Protein AF-A0A7C3JIP3-F1 (afdb_monomer_lite)

pLDDT: mean 78.1, std 21.04, range [34.47, 98.75]

Secondary structure (DSSP, 8-state):
---------------------------------HHHHHHHHHHHHHHHHHHHHHHHSTT-----THHHHHHHHHHHT-HHHHHHHHHHHHHH-TT-EEEETTTEEEEHHHHHHHHHHHTT-HHHHHHHHHHHHHHH-SSS--HHHHHHHHHHHHHHT-HHHHHHHHHHHHHHHHHHHHHHHHHTTTTTTTTTTGGGHHHHHHHHHHHHHHTS---HHHHHHHHHHHHHHHHHTTTT-

Sequence (237 aa):
MRKRMLPVIQCAFRCTRHSTLATRHLSLRSHGSTAMKRMARMYSIVLALVAIFLSACGANFQAGSGAAQGREALIRGDYQDAVSSFQSSAQADPNKTYTFGPQLKEGILSYLGRAQYLNGQLEAARDTLKKDLAQQGSNKNFALTQLYLGLTEARLGDQQAGLRDIESGTKGILDFLNYVQQTFRFDIGKLWDTGDLIRNAANANLAMIERGNFDWPMLVSSSEALAMRFERGWKNE

Structure (mmCIF, N/CA/C/O backbone):
data_AF-A0A7C3JIP3-F1
#
_entry.id   AF-A0A7C3JIP3-F1
#
loop_
_atom_site.group_PDB
_atom_site.id
_atom_site.type_symbol
_atom_site.label_atom_id
_atom_site.label_alt_id
_atom_site.label_comp_id
_atom_site.label_asym_id
_atom_site.label_entity_id
_atom_site.label_seq_id
_atom_site.pdbx_PDB_ins_code
_atom_site.Cartn_x
_atom_site.Cartn_y
_atom_site.Cartn_z
_atom_site.occupancy
_atom_site.B_iso_or_equiv
_atom_site.auth_seq_id
_atom_site.auth_comp_id
_atom_site.auth_asym_id
_atom_site.auth_atom_id
_atom_site.pdbx_PDB_model_num
ATOM 1 N N . MET A 1 1 ? 12.871 -24.570 53.713 1.00 37.06 1 MET A N 1
ATOM 2 C CA . MET A 1 1 ? 13.609 -25.716 54.290 1.00 37.06 1 MET A CA 1
ATOM 3 C C . MET A 1 1 ? 14.061 -26.646 53.166 1.00 37.06 1 MET A C 1
ATOM 5 O O . MET A 1 1 ? 13.188 -27.069 52.434 1.00 37.06 1 MET A O 1
ATOM 9 N N . ARG A 1 2 ? 15.377 -26.956 53.102 1.00 36.06 2 ARG A N 1
ATOM 10 C CA . ARG A 1 2 ? 16.075 -28.106 52.449 1.00 36.06 2 ARG A CA 1
ATOM 11 C C . ARG A 1 2 ? 15.846 -28.360 50.945 1.00 36.06 2 ARG A C 1
ATOM 13 O O . ARG A 1 2 ? 14.731 -28.283 50.480 1.00 36.06 2 ARG A O 1
ATOM 20 N N . LYS A 1 3 ? 16.793 -28.821 50.123 1.00 36.84 3 LYS A N 1
ATOM 21 C CA . LYS A 1 3 ? 18.265 -29.007 50.057 1.00 36.84 3 LYS A CA 1
ATOM 22 C C . LYS A 1 3 ? 18.460 -29.490 48.591 1.00 36.84 3 LYS A C 1
ATOM 24 O O . LYS A 1 3 ? 17.682 -30.316 48.144 1.00 36.84 3 LYS A O 1
ATOM 29 N N . ARG A 1 4 ? 19.333 -28.868 47.788 1.00 40.56 4 ARG A N 1
ATOM 30 C CA . ARG A 1 4 ? 20.641 -29.416 47.350 1.00 40.56 4 ARG A CA 1
ATOM 31 C C . ARG A 1 4 ? 20.580 -30.776 46.611 1.00 40.56 4 ARG A C 1
ATOM 33 O O . ARG A 1 4 ? 20.282 -31.764 47.262 1.00 40.56 4 ARG A O 1
ATOM 40 N N . MET A 1 5 ? 21.021 -30.831 45.344 1.00 35.56 5 MET A N 1
ATOM 41 C CA . MET A 1 5 ? 22.275 -31.495 44.898 1.00 35.56 5 MET A CA 1
ATOM 42 C C . MET A 1 5 ? 22.315 -31.765 43.378 1.00 35.56 5 MET A C 1
ATOM 44 O O . MET A 1 5 ? 21.473 -32.471 42.838 1.00 35.56 5 MET A O 1
ATOM 48 N N . LEU A 1 6 ? 23.362 -31.238 42.730 1.00 41.59 6 LEU A N 1
ATOM 49 C CA . LEU A 1 6 ? 24.014 -31.828 41.550 1.00 41.59 6 LEU A CA 1
ATOM 50 C C . LEU A 1 6 ? 24.684 -33.160 41.939 1.00 41.59 6 LEU A C 1
ATOM 52 O O . LEU A 1 6 ? 25.006 -33.349 43.117 1.00 41.59 6 LEU A O 1
ATOM 56 N N . PRO A 1 7 ? 25.042 -34.002 40.954 1.00 51.66 7 PRO A N 1
ATOM 57 C CA . PRO A 1 7 ? 26.474 -34.247 40.799 1.00 51.66 7 PRO A CA 1
ATOM 58 C C . PRO A 1 7 ? 26.992 -34.331 39.354 1.00 51.66 7 PRO A C 1
ATOM 60 O O . PRO A 1 7 ? 26.313 -34.713 38.406 1.00 51.66 7 PRO A O 1
ATOM 63 N N . VAL A 1 8 ? 28.272 -33.976 39.282 1.00 44.09 8 VAL A N 1
ATOM 64 C CA . VAL A 1 8 ? 29.292 -34.207 38.257 1.00 44.09 8 VAL A CA 1
ATOM 65 C C . VAL A 1 8 ? 29.623 -35.700 38.166 1.00 44.09 8 VAL A C 1
ATOM 67 O O . VAL A 1 8 ? 29.799 -36.317 39.213 1.00 44.09 8 VAL A O 1
ATOM 70 N N . ILE A 1 9 ? 29.840 -36.246 36.961 1.00 44.03 9 ILE A N 1
ATOM 71 C CA . ILE A 1 9 ? 30.682 -37.443 36.765 1.00 44.03 9 ILE A CA 1
ATOM 72 C C . ILE A 1 9 ? 31.580 -37.253 35.534 1.00 44.03 9 ILE A C 1
ATOM 74 O O . ILE A 1 9 ? 31.124 -37.209 34.394 1.00 44.03 9 ILE A O 1
ATOM 78 N N . GLN A 1 10 ? 32.881 -37.146 35.810 1.00 40.16 10 GLN A N 1
ATOM 79 C CA . GLN A 1 10 ? 33.986 -37.407 34.890 1.00 40.16 10 GLN A CA 1
ATOM 80 C C . GLN A 1 10 ? 34.077 -38.912 34.602 1.00 40.16 10 GLN A C 1
ATOM 82 O O . GLN A 1 10 ? 34.002 -39.709 35.533 1.00 40.16 10 GLN A O 1
ATOM 87 N N . CYS A 1 11 ? 34.405 -39.295 33.368 1.00 36.00 11 CYS A N 1
ATOM 88 C CA . CYS A 1 11 ? 35.083 -40.564 33.105 1.00 36.00 11 CYS A CA 1
ATOM 89 C C . CYS A 1 11 ? 36.284 -40.327 32.189 1.00 36.00 11 CYS A C 1
ATOM 91 O O . CYS A 1 11 ? 36.154 -40.108 30.988 1.00 36.00 11 CYS A O 1
ATOM 93 N N . ALA A 1 12 ? 37.467 -40.387 32.795 1.00 42.25 12 ALA A N 1
ATOM 94 C CA . ALA A 1 12 ? 38.714 -40.699 32.124 1.00 42.25 12 ALA A CA 1
ATOM 95 C C . ALA A 1 12 ? 38.880 -42.225 32.110 1.00 42.25 12 ALA A C 1
ATOM 97 O O . ALA A 1 12 ? 38.693 -42.860 33.145 1.00 42.25 12 ALA A O 1
ATOM 98 N N . PHE A 1 13 ? 39.305 -42.804 30.986 1.00 38.22 13 PHE A N 1
ATOM 99 C CA . PHE A 1 13 ? 40.006 -44.085 31.005 1.00 38.22 13 PHE A CA 1
ATOM 100 C C . PHE A 1 13 ? 41.238 -44.023 30.109 1.00 38.22 13 PHE A C 1
ATOM 102 O O . PHE A 1 13 ? 41.188 -43.775 28.908 1.00 38.22 13 PHE A O 1
ATOM 109 N N . ARG A 1 14 ? 42.364 -44.229 30.780 1.00 42.34 14 ARG A N 1
ATOM 110 C CA . ARG A 1 14 ? 43.722 -44.377 30.284 1.00 42.34 14 ARG A CA 1
ATOM 111 C C . ARG A 1 14 ? 44.033 -45.870 30.387 1.00 42.34 14 ARG A C 1
ATOM 113 O O . ARG A 1 14 ? 43.875 -46.411 31.477 1.00 42.34 14 ARG A O 1
ATOM 120 N N . CYS A 1 15 ? 44.522 -46.528 29.335 1.00 34.47 15 CYS A N 1
ATOM 121 C CA . CYS A 1 15 ? 45.372 -47.707 29.531 1.00 34.47 15 CYS A CA 1
ATOM 122 C C . CYS A 1 15 ? 46.310 -48.011 28.351 1.00 34.47 15 CYS A C 1
ATOM 124 O O . CYS A 1 15 ? 45.926 -48.470 27.284 1.00 34.47 15 CYS A O 1
ATOM 126 N N . THR A 1 16 ? 47.572 -47.717 28.634 1.00 43.06 16 THR A N 1
ATOM 127 C CA . THR A 1 16 ? 48.861 -48.247 28.174 1.00 43.06 16 THR A CA 1
ATOM 128 C C . THR A 1 16 ? 48.958 -49.784 28.096 1.00 43.06 16 THR A C 1
ATOM 130 O O . THR A 1 16 ? 48.591 -50.428 29.070 1.00 43.06 16 THR A O 1
ATOM 133 N N . ARG A 1 17 ? 49.627 -50.359 27.072 1.00 40.50 17 ARG A N 1
ATOM 134 C CA . ARG A 1 17 ? 50.996 -50.959 27.147 1.00 40.50 17 ARG A CA 1
ATOM 135 C C . ARG A 1 17 ? 51.383 -51.818 25.921 1.00 40.50 17 ARG A C 1
ATOM 137 O O . ARG A 1 17 ? 50.651 -52.705 25.519 1.00 40.50 17 ARG A O 1
ATOM 144 N N . HIS A 1 18 ? 52.601 -51.542 25.436 1.00 37.59 18 HIS A N 1
ATOM 145 C CA . HIS A 1 18 ? 53.675 -52.414 24.921 1.00 37.59 18 HIS A CA 1
ATOM 146 C C . HIS A 1 18 ? 53.373 -53.786 24.288 1.00 37.59 18 HIS A C 1
ATOM 148 O O . HIS A 1 18 ? 52.891 -54.685 24.968 1.00 37.59 18 HIS A O 1
ATOM 154 N N . SER A 1 19 ? 53.940 -54.016 23.092 1.00 42.91 19 SER A N 1
ATOM 155 C CA . SER A 1 19 ? 54.982 -55.042 22.867 1.00 42.91 19 SER A CA 1
ATOM 156 C C . SER A 1 19 ? 55.738 -54.826 21.548 1.00 42.91 19 SER A C 1
ATOM 158 O O . SER A 1 19 ? 55.162 -54.575 20.497 1.00 42.91 19 SER A O 1
ATOM 160 N N . THR A 1 20 ? 57.059 -54.893 21.661 1.00 45.66 20 THR A N 1
ATOM 161 C CA . THR A 1 20 ? 58.113 -54.846 20.640 1.00 45.66 20 THR A CA 1
ATOM 162 C C . THR A 1 20 ? 58.198 -56.132 19.819 1.00 45.66 20 THR A C 1
ATOM 164 O O . THR A 1 20 ? 58.216 -57.204 20.415 1.00 45.66 20 THR A O 1
ATOM 167 N N . LEU A 1 21 ? 58.440 -56.038 18.506 1.00 39.97 21 LEU A N 1
ATOM 168 C CA . LEU A 1 21 ? 59.309 -56.994 17.807 1.00 39.97 21 LEU A CA 1
ATOM 169 C C . LEU A 1 21 ? 59.910 -56.369 16.541 1.00 39.97 21 LEU A C 1
ATOM 171 O O . LEU A 1 21 ? 59.228 -55.753 15.728 1.00 39.97 21 LEU A O 1
ATOM 175 N N . ALA A 1 22 ? 61.228 -56.489 16.440 1.00 44.31 22 ALA A N 1
ATOM 176 C CA . ALA A 1 22 ? 62.065 -55.932 15.395 1.00 44.31 22 ALA A CA 1
ATOM 177 C C . ALA A 1 22 ? 62.076 -56.822 14.147 1.00 44.31 22 ALA A C 1
ATOM 179 O O . ALA A 1 22 ? 62.196 -58.041 14.268 1.00 44.31 22 ALA A O 1
ATOM 180 N N . THR A 1 23 ? 62.103 -56.232 12.947 1.00 42.25 23 THR A N 1
ATOM 181 C CA . THR A 1 23 ? 62.715 -56.884 11.776 1.00 42.25 23 THR A CA 1
ATOM 182 C C . THR A 1 23 ? 63.258 -55.856 10.775 1.00 42.25 23 THR A C 1
ATOM 184 O O . THR A 1 23 ? 62.526 -55.180 10.068 1.00 42.25 23 THR A O 1
ATOM 187 N N . ARG A 1 24 ? 64.589 -55.728 10.814 1.00 39.50 24 ARG A N 1
ATOM 188 C CA . ARG A 1 24 ? 65.575 -55.503 9.740 1.00 39.50 24 ARG A CA 1
ATOM 189 C C . ARG A 1 24 ? 65.181 -54.740 8.456 1.00 39.50 24 ARG A C 1
ATOM 191 O O . ARG A 1 24 ? 64.430 -55.222 7.623 1.00 39.50 24 ARG A O 1
ATOM 198 N N . HIS A 1 25 ? 65.905 -53.632 8.270 1.00 46.91 25 HIS A N 1
ATOM 199 C CA . HIS A 1 25 ? 66.575 -53.149 7.052 1.00 46.91 25 HIS A CA 1
ATOM 200 C C . HIS A 1 25 ? 65.965 -53.477 5.676 1.00 46.91 25 HIS A C 1
ATOM 202 O O . HIS A 1 25 ? 66.251 -54.521 5.099 1.00 46.91 25 HIS A O 1
ATOM 208 N N . LEU A 1 26 ? 65.383 -52.450 5.047 1.00 39.38 26 LEU A N 1
ATOM 209 C CA . LEU A 1 26 ? 65.722 -52.115 3.664 1.00 39.38 26 LEU A CA 1
ATOM 210 C C . LEU A 1 26 ? 66.021 -50.615 3.556 1.00 39.38 26 LEU A C 1
ATOM 212 O O . LEU A 1 26 ? 65.195 -49.755 3.849 1.00 39.38 26 LEU A O 1
ATOM 216 N N . SER A 1 27 ? 67.257 -50.325 3.161 1.00 50.94 27 SER A N 1
ATOM 217 C CA . SER A 1 27 ? 67.714 -49.007 2.743 1.00 50.94 27 SER A CA 1
ATOM 218 C C . SER A 1 27 ? 67.007 -48.623 1.444 1.00 50.94 27 SER A C 1
ATOM 220 O O . SER A 1 27 ? 67.225 -49.268 0.423 1.00 50.94 27 SER A O 1
ATOM 222 N N . LEU A 1 28 ? 66.217 -47.550 1.467 1.00 41.09 28 LEU A N 1
ATOM 223 C CA . LEU A 1 28 ? 65.895 -46.766 0.276 1.00 41.09 28 LEU A CA 1
ATOM 224 C C . LEU A 1 28 ? 66.061 -45.289 0.621 1.00 41.09 28 LEU A C 1
ATOM 226 O O . LEU A 1 28 ? 65.186 -44.601 1.141 1.00 41.09 28 LEU A O 1
ATOM 230 N N . ARG A 1 29 ? 67.279 -44.826 0.356 1.00 50.59 29 ARG A N 1
ATOM 231 C CA . ARG A 1 29 ? 67.724 -43.440 0.421 1.00 50.59 29 ARG A CA 1
ATOM 232 C C . ARG A 1 29 ? 66.983 -42.628 -0.648 1.00 50.59 29 ARG A C 1
ATOM 234 O O . ARG A 1 29 ? 67.525 -42.405 -1.724 1.00 50.59 29 ARG A O 1
ATOM 241 N N . SER A 1 30 ? 65.765 -42.156 -0.376 1.00 49.75 30 SER A N 1
ATOM 242 C CA . SER A 1 30 ? 65.132 -41.155 -1.243 1.00 49.75 30 SER A CA 1
ATOM 243 C C . SER A 1 30 ? 65.652 -39.767 -0.868 1.00 49.75 30 SER A C 1
ATOM 245 O O . SER A 1 30 ? 65.237 -39.174 0.132 1.00 49.75 30 SER A O 1
ATOM 247 N N . HIS A 1 31 ? 66.572 -39.238 -1.673 1.00 52.00 31 HIS A N 1
ATOM 248 C CA . HIS A 1 31 ? 66.865 -37.807 -1.717 1.00 52.00 31 HIS A CA 1
ATOM 249 C C . HIS A 1 31 ? 65.620 -37.066 -2.231 1.00 52.00 31 HIS A C 1
ATOM 251 O O . HIS A 1 31 ? 65.483 -36.763 -3.413 1.00 52.00 31 HIS A O 1
ATOM 257 N N . GLY A 1 32 ? 64.674 -36.802 -1.329 1.00 46.53 32 GLY A N 1
ATOM 258 C CA . GLY A 1 32 ? 63.522 -35.945 -1.582 1.00 46.53 32 GLY A CA 1
ATOM 259 C C . GLY A 1 32 ? 63.961 -34.488 -1.563 1.00 46.53 32 GLY A C 1
ATOM 260 O O . GLY A 1 32 ? 63.949 -33.850 -0.511 1.00 46.53 32 GLY A O 1
ATOM 261 N N . SER A 1 33 ? 64.385 -34.014 -2.735 1.00 54.34 33 SER A N 1
ATOM 262 C CA . SER A 1 33 ? 64.756 -32.639 -3.067 1.00 54.34 33 SER A CA 1
ATOM 263 C C . SER A 1 33 ? 63.982 -31.591 -2.254 1.00 54.34 33 SER A C 1
ATOM 265 O O . SER A 1 33 ? 62.750 -31.528 -2.273 1.00 54.34 33 SER A O 1
ATOM 267 N N . THR A 1 34 ? 64.720 -30.718 -1.570 1.00 53.25 34 THR A N 1
ATOM 268 C CA . THR A 1 34 ? 64.228 -29.507 -0.892 1.00 53.25 34 THR A CA 1
ATOM 269 C C . THR A 1 34 ? 63.372 -28.613 -1.800 1.00 53.25 34 THR A C 1
ATOM 271 O O . THR A 1 34 ? 62.576 -27.823 -1.290 1.00 53.25 34 THR A O 1
ATOM 274 N N . ALA A 1 35 ? 63.455 -28.773 -3.126 1.00 50.75 35 ALA A N 1
ATOM 275 C CA . ALA A 1 35 ? 62.586 -28.100 -4.088 1.00 50.75 35 ALA A CA 1
ATOM 276 C C . ALA A 1 35 ? 61.114 -28.549 -3.991 1.00 50.75 35 ALA A C 1
ATOM 278 O O . ALA A 1 35 ? 60.211 -27.721 -4.089 1.00 50.75 35 ALA A O 1
ATOM 279 N N . MET A 1 36 ? 60.845 -29.827 -3.706 1.00 51.50 36 MET A N 1
ATOM 280 C CA . MET A 1 36 ? 59.482 -30.379 -3.706 1.00 51.50 36 MET A CA 1
ATOM 281 C C . MET A 1 36 ? 58.658 -29.908 -2.493 1.00 51.50 36 MET A C 1
ATOM 283 O O . MET A 1 36 ? 57.473 -29.604 -2.614 1.00 51.50 36 MET A O 1
ATOM 287 N N . LYS A 1 37 ? 59.306 -29.718 -1.333 1.00 47.56 37 LYS A N 1
ATOM 288 C CA . LYS A 1 37 ? 58.683 -29.109 -0.138 1.00 47.56 37 LYS A CA 1
ATOM 289 C C . LYS A 1 37 ? 58.432 -27.604 -0.307 1.00 47.56 37 LYS A C 1
ATOM 291 O O . LYS A 1 37 ? 57.482 -27.073 0.266 1.00 47.56 37 LYS A O 1
ATOM 296 N N . ARG A 1 38 ? 59.268 -26.917 -1.097 1.00 52.06 38 ARG A N 1
ATOM 297 C CA . ARG A 1 38 ? 59.093 -25.496 -1.447 1.00 52.06 38 ARG A CA 1
ATOM 298 C C . ARG A 1 38 ? 57.931 -25.292 -2.423 1.00 52.06 38 ARG A C 1
ATOM 300 O O . ARG A 1 38 ? 57.155 -24.364 -2.226 1.00 52.06 38 ARG A O 1
ATOM 307 N N . MET A 1 39 ? 57.759 -26.196 -3.387 1.00 54.44 39 MET A N 1
ATOM 308 C CA . MET A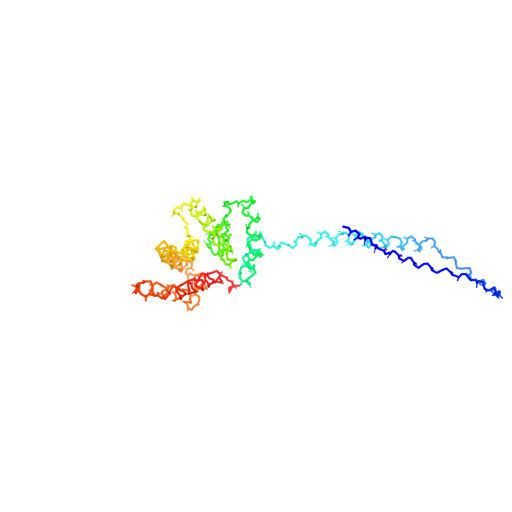 1 39 ? 56.631 -26.195 -4.330 1.00 54.44 39 MET A CA 1
ATOM 309 C C . MET A 1 39 ? 55.287 -26.420 -3.620 1.00 54.44 39 MET A C 1
ATOM 311 O O . MET A 1 39 ? 54.352 -25.659 -3.838 1.00 54.44 39 MET A O 1
ATOM 315 N N . ALA A 1 40 ? 55.205 -27.379 -2.689 1.00 53.81 40 ALA A N 1
ATOM 316 C CA . ALA A 1 40 ? 53.985 -27.623 -1.908 1.00 53.81 40 ALA A CA 1
ATOM 317 C C . ALA A 1 40 ? 53.618 -26.453 -0.969 1.00 53.81 40 ALA A C 1
ATOM 319 O O . ALA A 1 40 ? 52.442 -26.128 -0.807 1.00 53.81 40 ALA A O 1
ATOM 320 N N . ARG A 1 41 ? 54.618 -25.774 -0.379 1.00 57.00 41 ARG A N 1
ATOM 321 C CA . ARG A 1 41 ? 54.394 -24.550 0.414 1.00 57.00 41 ARG A CA 1
ATOM 322 C C . ARG A 1 41 ? 53.946 -23.369 -0.446 1.00 57.00 41 ARG A C 1
ATOM 324 O O . ARG A 1 41 ? 53.046 -22.654 -0.024 1.00 57.00 41 ARG A O 1
ATOM 331 N N . MET A 1 42 ? 54.521 -23.184 -1.637 1.00 59.28 42 MET A N 1
ATOM 332 C CA . MET A 1 42 ? 54.059 -22.156 -2.578 1.00 59.28 42 MET A CA 1
ATOM 333 C C . MET A 1 42 ? 52.632 -22.429 -3.058 1.00 59.28 42 MET A C 1
ATOM 335 O O . MET A 1 42 ? 51.825 -21.508 -3.061 1.00 59.28 42 MET A O 1
ATOM 339 N N . TYR A 1 43 ? 52.286 -23.683 -3.366 1.00 63.62 43 TYR A N 1
ATOM 340 C CA . TYR A 1 43 ? 50.929 -24.054 -3.775 1.00 63.62 43 TYR A CA 1
ATOM 341 C C . TYR A 1 43 ? 49.900 -23.764 -2.674 1.00 63.62 43 TYR A C 1
ATOM 343 O O . TYR A 1 43 ? 48.840 -23.227 -2.958 1.00 63.62 43 TYR A O 1
ATOM 351 N N . SER A 1 44 ? 50.240 -24.027 -1.407 1.00 63.03 44 SER A N 1
ATOM 352 C CA . SER A 1 44 ? 49.370 -23.735 -0.256 1.00 63.03 44 SER A CA 1
ATOM 353 C C . SER A 1 44 ? 49.183 -22.227 -0.007 1.00 63.03 44 SER A C 1
ATOM 355 O O . SER A 1 44 ? 48.085 -21.784 0.317 1.00 63.03 44 SER A O 1
ATOM 357 N N . ILE A 1 45 ? 50.227 -21.415 -0.229 1.00 67.69 45 ILE A N 1
ATOM 358 C CA . ILE A 1 45 ? 50.145 -19.944 -0.139 1.00 67.69 45 ILE A CA 1
ATOM 359 C C . ILE A 1 45 ? 49.319 -19.370 -1.298 1.00 67.69 45 ILE A C 1
ATOM 361 O O . ILE A 1 45 ? 48.485 -18.496 -1.078 1.00 67.69 45 ILE A O 1
ATOM 365 N N . VAL A 1 46 ? 49.500 -19.883 -2.518 1.00 73.06 46 VAL A N 1
ATOM 366 C CA . VAL A 1 46 ? 48.708 -19.475 -3.687 1.00 73.06 46 VAL A CA 1
ATOM 367 C C . VAL A 1 46 ? 47.242 -19.874 -3.514 1.00 73.06 46 VAL A C 1
ATOM 369 O O . VAL A 1 46 ? 46.369 -19.053 -3.770 1.00 73.06 46 VAL A O 1
ATOM 372 N N . LEU A 1 47 ? 46.950 -21.075 -3.003 1.00 68.81 47 LEU A N 1
ATOM 373 C CA . LEU A 1 47 ? 45.576 -21.509 -2.727 1.00 68.81 47 LEU A CA 1
ATOM 374 C C . LEU A 1 47 ? 44.911 -20.643 -1.645 1.00 68.81 47 LEU A C 1
ATOM 376 O O . LEU A 1 47 ? 43.742 -20.292 -1.776 1.00 68.81 47 LEU A O 1
ATOM 380 N N . ALA A 1 48 ? 45.658 -20.260 -0.602 1.00 68.12 48 ALA A N 1
ATOM 381 C CA . ALA A 1 48 ? 45.170 -19.362 0.442 1.00 68.12 48 ALA A CA 1
ATOM 382 C C . ALA A 1 48 ? 44.904 -17.943 -0.093 1.00 68.12 48 ALA A C 1
ATOM 384 O O . ALA A 1 48 ? 43.879 -17.353 0.234 1.00 68.12 48 ALA A O 1
ATOM 385 N N . LEU A 1 49 ? 45.772 -17.411 -0.959 1.00 66.88 49 LEU A N 1
ATOM 386 C CA . LEU A 1 49 ? 45.564 -16.111 -1.607 1.00 66.88 49 LEU A CA 1
ATOM 387 C C . LEU A 1 49 ? 44.384 -16.137 -2.587 1.00 66.88 49 LEU A C 1
ATOM 389 O O . LEU A 1 49 ? 43.594 -15.199 -2.600 1.00 66.88 49 LEU A O 1
ATOM 393 N N . VAL A 1 50 ? 44.207 -17.222 -3.347 1.00 66.88 50 VAL A N 1
ATOM 394 C CA . VAL A 1 50 ? 43.035 -17.427 -4.214 1.00 66.88 50 VAL A CA 1
ATOM 395 C C . VAL A 1 50 ? 41.752 -17.541 -3.383 1.00 66.88 50 VAL A C 1
ATOM 397 O O . VAL A 1 50 ? 40.750 -16.935 -3.744 1.00 66.88 50 VAL A O 1
ATOM 400 N N . ALA A 1 51 ? 41.773 -18.223 -2.234 1.00 64.25 51 ALA A N 1
ATOM 401 C CA . ALA A 1 51 ? 40.622 -18.297 -1.329 1.00 64.25 51 ALA A CA 1
ATOM 402 C C . ALA A 1 51 ? 40.254 -16.933 -0.708 1.00 64.25 51 ALA A C 1
ATOM 404 O O . ALA A 1 51 ? 39.071 -16.638 -0.554 1.00 64.25 51 ALA A O 1
ATOM 405 N N . ILE A 1 52 ? 41.244 -16.084 -0.400 1.00 65.94 52 ILE A N 1
ATOM 406 C CA . ILE A 1 52 ? 41.032 -14.710 0.095 1.00 65.94 52 ILE A CA 1
ATOM 407 C C . ILE A 1 52 ? 40.512 -13.785 -1.023 1.00 65.94 52 ILE A C 1
ATOM 409 O O . ILE A 1 52 ? 39.644 -12.949 -0.783 1.00 65.94 52 ILE A O 1
ATOM 413 N N . PHE A 1 53 ? 40.988 -13.945 -2.262 1.00 59.31 53 PHE A N 1
ATOM 414 C CA . PHE A 1 53 ? 40.462 -13.197 -3.411 1.00 59.31 53 PHE A CA 1
ATOM 415 C C . PHE A 1 53 ? 39.039 -13.637 -3.799 1.00 59.31 53 PHE A C 1
ATOM 417 O O . PHE A 1 53 ? 38.223 -12.801 -4.185 1.00 59.31 53 PHE A O 1
ATOM 424 N N . LEU A 1 54 ? 38.706 -14.924 -3.647 1.00 57.00 54 LEU A N 1
ATOM 425 C CA . LEU A 1 54 ? 37.361 -15.449 -3.909 1.00 57.00 54 LEU A CA 1
ATOM 426 C C . LEU A 1 54 ? 36.347 -15.071 -2.816 1.00 57.00 54 LEU A C 1
ATOM 428 O O . LEU A 1 54 ? 35.173 -14.889 -3.131 1.00 57.00 54 LEU A O 1
ATOM 432 N N . SER A 1 55 ? 36.767 -14.877 -1.560 1.00 53.88 55 SER A N 1
ATOM 433 C CA . SER A 1 55 ? 35.879 -14.366 -0.502 1.00 53.88 55 SER A CA 1
ATOM 434 C C . SER A 1 55 ? 35.625 -12.855 -0.593 1.00 53.88 55 SER A C 1
ATOM 436 O O . SER A 1 55 ? 34.614 -12.381 -0.080 1.00 53.88 55 SER A O 1
ATOM 438 N N . ALA A 1 56 ? 36.467 -12.104 -1.315 1.00 50.91 56 ALA A N 1
ATOM 439 C CA . ALA A 1 56 ? 36.257 -10.679 -1.586 1.00 50.91 56 ALA A CA 1
ATOM 440 C C . ALA A 1 56 ? 35.283 -10.399 -2.752 1.00 50.91 56 ALA A C 1
ATOM 442 O O . ALA A 1 56 ? 34.708 -9.315 -2.816 1.00 50.91 56 ALA A O 1
ATOM 443 N N . CYS A 1 57 ? 35.040 -11.363 -3.650 1.00 50.75 57 CYS A N 1
ATOM 444 C CA . CYS A 1 57 ? 34.020 -11.235 -4.706 1.00 50.75 57 CYS A CA 1
ATOM 445 C C . CYS A 1 57 ? 32.610 -11.681 -4.274 1.00 50.75 57 CYS A C 1
ATOM 447 O O . CYS A 1 57 ? 31.649 -11.428 -4.995 1.00 50.75 57 CYS A O 1
ATOM 449 N N . GLY A 1 58 ? 32.452 -12.296 -3.097 1.00 46.78 58 GLY A N 1
ATOM 450 C CA . GLY A 1 58 ? 31.143 -12.728 -2.585 1.00 46.78 58 GLY A CA 1
ATOM 451 C C . GLY A 1 58 ? 30.286 -11.615 -1.965 1.00 46.78 58 GLY A C 1
ATOM 452 O O . GLY A 1 58 ? 29.102 -11.829 -1.730 1.00 46.78 58 GLY A O 1
ATOM 453 N N . ALA A 1 59 ? 30.856 -10.432 -1.708 1.00 46.50 59 ALA A N 1
ATOM 454 C CA . ALA A 1 59 ? 30.173 -9.326 -1.025 1.00 46.50 59 ALA A CA 1
ATOM 455 C C . ALA A 1 59 ? 29.594 -8.252 -1.968 1.00 46.50 59 ALA A C 1
ATOM 457 O O . ALA A 1 59 ? 28.970 -7.307 -1.499 1.00 46.50 59 ALA A O 1
ATOM 458 N N . ASN A 1 60 ? 29.776 -8.402 -3.285 1.00 42.97 60 ASN A N 1
ATOM 459 C CA . ASN A 1 60 ? 29.334 -7.428 -4.290 1.00 42.97 60 ASN A CA 1
ATOM 460 C C . ASN A 1 60 ? 28.315 -8.000 -5.285 1.00 42.97 60 ASN A C 1
ATOM 462 O O . ASN A 1 60 ? 28.144 -7.449 -6.373 1.00 42.97 60 ASN A O 1
ATOM 466 N N . PHE A 1 61 ? 27.579 -9.058 -4.922 1.00 40.50 61 PHE A N 1
ATOM 467 C CA . PHE A 1 61 ? 26.259 -9.200 -5.528 1.00 40.50 61 PHE A CA 1
ATOM 468 C C . PHE A 1 61 ? 25.448 -8.024 -4.993 1.00 40.50 61 PHE A C 1
ATOM 470 O O . PHE A 1 61 ? 25.094 -8.000 -3.816 1.00 40.50 61 PHE A O 1
ATOM 477 N N . GLN A 1 62 ? 25.238 -7.010 -5.831 1.00 40.22 62 GLN A N 1
ATOM 478 C CA . GLN A 1 62 ? 24.290 -5.932 -5.584 1.00 40.22 62 GLN A CA 1
ATOM 479 C C . GLN A 1 62 ? 22.885 -6.553 -5.526 1.00 40.22 62 GLN A C 1
ATOM 481 O O . GLN A 1 62 ? 22.076 -6.397 -6.436 1.00 40.22 62 GLN A O 1
ATOM 486 N N . ALA A 1 63 ? 22.600 -7.298 -4.454 1.00 38.31 63 ALA A N 1
ATOM 487 C CA . ALA A 1 63 ? 21.254 -7.501 -3.967 1.00 38.31 63 ALA A CA 1
ATOM 488 C C . ALA A 1 63 ? 20.678 -6.089 -3.873 1.00 38.31 63 ALA A C 1
ATOM 490 O O . ALA A 1 63 ? 21.268 -5.234 -3.209 1.00 38.31 63 ALA A O 1
ATOM 491 N N . GLY A 1 64 ? 19.663 -5.809 -4.696 1.00 52.22 64 GLY A N 1
ATOM 492 C CA . GLY A 1 64 ? 19.218 -4.449 -4.983 1.00 52.22 64 GLY A CA 1
ATOM 493 C C . GLY A 1 64 ? 19.056 -3.619 -3.711 1.00 52.22 64 GLY A C 1
ATOM 494 O O . GLY A 1 64 ? 18.769 -4.172 -2.651 1.00 52.22 64 GLY A O 1
ATOM 495 N N . SER A 1 65 ? 19.240 -2.295 -3.825 1.00 70.69 65 SER A N 1
ATOM 496 C CA . SER A 1 65 ? 19.054 -1.318 -2.733 1.00 70.69 65 SER A CA 1
ATOM 497 C C . SER A 1 65 ? 17.939 -1.753 -1.777 1.00 70.69 65 SER A C 1
ATOM 499 O O . SER A 1 65 ? 16.933 -2.226 -2.290 1.00 70.69 65 SER A O 1
ATOM 501 N N . GLY A 1 66 ? 18.049 -1.570 -0.456 1.00 78.88 66 GLY A N 1
ATOM 502 C CA . GLY A 1 66 ? 17.099 -2.134 0.526 1.00 78.88 66 GLY A CA 1
ATOM 503 C C . GLY A 1 66 ? 15.603 -2.029 0.167 1.00 78.88 66 GLY A C 1
ATOM 504 O O . GLY A 1 66 ? 14.842 -2.941 0.471 1.00 78.88 66 GLY A O 1
ATOM 505 N N . ALA A 1 67 ? 15.179 -1.007 -0.584 1.00 81.12 67 ALA A N 1
ATOM 506 C CA . ALA A 1 67 ? 13.839 -0.936 -1.170 1.00 81.12 67 ALA A CA 1
ATOM 507 C C . ALA A 1 67 ? 13.491 -2.039 -2.193 1.00 81.12 67 ALA A C 1
ATOM 509 O O . ALA A 1 67 ? 12.390 -2.570 -2.158 1.00 81.12 67 ALA A O 1
ATOM 510 N N . ALA A 1 68 ? 14.395 -2.411 -3.097 1.00 83.88 68 ALA A N 1
ATOM 511 C CA . ALA A 1 68 ? 14.204 -3.517 -4.035 1.00 83.88 68 ALA A CA 1
ATOM 512 C C . ALA A 1 68 ? 14.091 -4.864 -3.302 1.00 83.88 68 ALA A C 1
ATOM 514 O O . ALA A 1 68 ? 13.194 -5.649 -3.606 1.00 83.88 68 ALA A O 1
ATOM 515 N N . GLN A 1 69 ? 14.945 -5.104 -2.299 1.00 88.06 69 GLN A N 1
ATOM 516 C CA . GLN A 1 69 ? 14.849 -6.293 -1.446 1.00 88.06 69 GLN A CA 1
ATOM 517 C C . GLN A 1 69 ? 13.523 -6.322 -0.672 1.00 88.06 69 GLN A C 1
ATOM 519 O O . GLN A 1 69 ? 12.818 -7.331 -0.698 1.00 88.06 69 GLN A O 1
ATOM 524 N N . GLY A 1 70 ? 13.156 -5.205 -0.036 1.00 91.88 70 GLY A N 1
ATOM 525 C CA . GLY A 1 70 ? 11.903 -5.083 0.709 1.00 91.88 70 GLY A CA 1
ATOM 526 C C . GLY A 1 70 ? 10.674 -5.273 -0.178 1.00 91.88 70 GLY A C 1
ATOM 527 O O . GLY A 1 70 ? 9.718 -5.934 0.217 1.00 91.88 70 GLY A O 1
ATOM 528 N N . ARG A 1 71 ? 10.715 -4.772 -1.416 1.00 89.44 71 ARG A N 1
ATOM 529 C CA . ARG A 1 71 ? 9.644 -4.942 -2.404 1.00 89.44 71 ARG A CA 1
ATOM 530 C C . ARG A 1 71 ? 9.475 -6.398 -2.819 1.00 89.44 71 ARG A C 1
ATOM 532 O O . ARG A 1 71 ? 8.348 -6.880 -2.897 1.00 89.44 71 ARG A O 1
ATOM 539 N N . GLU A 1 72 ? 10.572 -7.113 -3.053 1.00 90.31 72 GLU A N 1
ATOM 540 C CA . GLU A 1 72 ? 10.500 -8.540 -3.371 1.00 90.31 72 GLU A CA 1
ATOM 541 C C . GLU A 1 72 ? 9.963 -9.349 -2.184 1.00 90.31 72 GLU A C 1
ATOM 543 O O . GLU A 1 72 ? 9.122 -10.225 -2.374 1.00 90.31 72 GLU A O 1
ATOM 548 N N . ALA A 1 73 ? 10.383 -9.034 -0.955 1.00 94.50 73 ALA A N 1
ATOM 549 C CA . ALA A 1 73 ? 9.813 -9.631 0.253 1.00 94.50 73 ALA A CA 1
ATOM 550 C C . ALA A 1 73 ? 8.302 -9.353 0.372 1.00 94.50 73 ALA A C 1
ATOM 552 O O . ALA A 1 73 ? 7.522 -10.282 0.574 1.00 94.50 73 ALA A O 1
ATOM 553 N N . LEU A 1 74 ? 7.867 -8.111 0.127 1.00 93.31 74 LEU A N 1
ATOM 554 C CA . LEU A 1 74 ? 6.455 -7.718 0.133 1.00 93.31 74 LEU A CA 1
ATOM 555 C C . LEU A 1 74 ? 5.637 -8.505 -0.903 1.00 93.31 74 LEU A C 1
ATOM 557 O O . LEU A 1 74 ? 4.556 -8.997 -0.591 1.00 93.31 74 LEU A O 1
ATOM 561 N N . ILE A 1 75 ? 6.155 -8.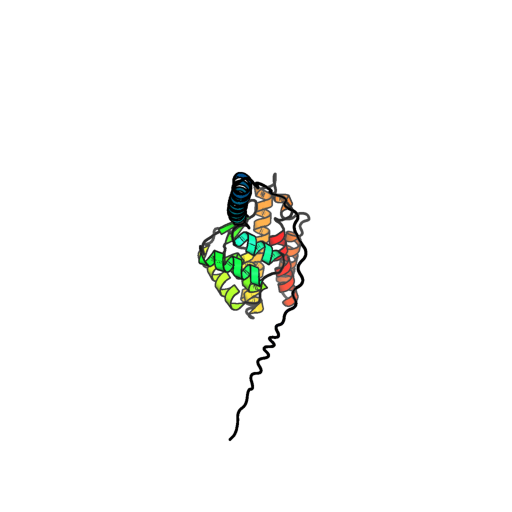672 -2.125 1.00 91.06 75 ILE A N 1
ATOM 562 C CA . ILE A 1 75 ? 5.482 -9.432 -3.193 1.00 91.06 75 ILE A CA 1
ATOM 563 C C . ILE A 1 75 ? 5.359 -10.921 -2.842 1.00 91.06 75 ILE A C 1
ATOM 565 O O . ILE A 1 75 ? 4.330 -11.524 -3.173 1.00 91.06 75 ILE A O 1
ATOM 569 N N . ARG A 1 76 ? 6.385 -11.494 -2.191 1.00 93.56 76 ARG A N 1
ATOM 570 C CA . ARG A 1 76 ? 6.423 -12.895 -1.731 1.00 93.56 76 ARG A CA 1
ATOM 571 C C . ARG A 1 76 ? 5.552 -13.158 -0.498 1.00 93.56 76 ARG A C 1
ATOM 573 O O . ARG A 1 76 ? 5.234 -14.313 -0.242 1.00 93.56 76 ARG A O 1
ATOM 580 N N . GLY A 1 77 ? 5.127 -12.112 0.210 1.00 94.94 77 GLY A N 1
ATOM 581 C CA . GLY A 1 77 ? 4.356 -12.232 1.450 1.00 94.94 77 GLY A CA 1
ATOM 582 C C . GLY A 1 77 ? 5.214 -12.299 2.716 1.00 94.94 77 GLY A C 1
ATOM 583 O O . GLY A 1 77 ? 4.677 -12.481 3.806 1.00 94.94 77 GLY A O 1
ATOM 584 N N . ASP A 1 78 ? 6.529 -12.105 2.599 1.00 97.38 78 ASP A N 1
ATOM 585 C CA . ASP A 1 78 ? 7.467 -12.088 3.724 1.00 97.38 78 ASP A CA 1
ATOM 586 C C . ASP A 1 78 ? 7.456 -10.697 4.378 1.00 97.38 78 ASP A C 1
ATOM 588 O O . ASP A 1 78 ? 8.411 -9.921 4.293 1.00 97.38 78 ASP A O 1
ATOM 592 N N . TYR A 1 79 ? 6.325 -10.333 4.987 1.00 97.25 79 TYR A N 1
ATOM 593 C CA . TYR A 1 79 ? 6.084 -8.959 5.439 1.00 97.25 79 TYR A CA 1
ATOM 594 C C . TYR A 1 79 ? 7.056 -8.503 6.528 1.00 97.25 79 TYR A C 1
ATOM 596 O O . TYR A 1 79 ? 7.453 -7.340 6.536 1.00 97.25 79 TYR A O 1
ATOM 604 N N . GLN A 1 80 ? 7.499 -9.409 7.400 1.00 97.94 80 GLN A N 1
ATOM 605 C CA . GLN A 1 80 ? 8.494 -9.095 8.424 1.00 97.94 80 GLN A CA 1
ATOM 606 C C . GLN A 1 80 ? 9.848 -8.701 7.808 1.00 97.94 80 GLN A C 1
ATOM 608 O O . GLN A 1 80 ? 10.459 -7.718 8.238 1.00 97.94 80 GLN A O 1
ATOM 613 N N . ASP A 1 81 ? 10.290 -9.420 6.775 1.00 97.00 81 ASP A N 1
ATOM 614 C CA . ASP A 1 81 ? 11.521 -9.101 6.047 1.00 97.00 81 ASP A CA 1
ATOM 615 C C . ASP A 1 81 ? 11.364 -7.783 5.284 1.00 97.00 81 ASP A C 1
ATOM 617 O O . ASP A 1 81 ? 12.258 -6.936 5.315 1.00 97.00 81 ASP A O 1
ATOM 621 N N . ALA A 1 82 ? 10.196 -7.559 4.671 1.00 97.06 82 ALA A N 1
ATOM 622 C CA . ALA A 1 82 ? 9.880 -6.302 4.001 1.00 97.06 82 ALA A CA 1
ATOM 623 C C . ALA A 1 82 ? 9.966 -5.107 4.964 1.00 97.06 82 ALA A C 1
ATOM 625 O O . ALA A 1 82 ? 10.630 -4.115 4.655 1.00 97.06 82 ALA A O 1
ATOM 626 N N . VAL A 1 83 ? 9.354 -5.216 6.151 1.00 98.06 83 VAL A N 1
ATOM 627 C CA . VAL A 1 83 ? 9.434 -4.193 7.205 1.00 98.06 83 VAL A CA 1
ATOM 628 C C . VAL A 1 83 ? 10.887 -3.929 7.581 1.00 98.06 83 VAL A C 1
ATOM 630 O O . VAL A 1 83 ? 11.291 -2.769 7.608 1.00 98.06 83 VAL A O 1
ATOM 633 N N . SER A 1 84 ? 11.689 -4.973 7.814 1.00 96.56 84 SER A N 1
ATOM 634 C CA . SER A 1 84 ? 13.101 -4.811 8.175 1.00 96.56 84 SER A CA 1
ATOM 635 C C . SER A 1 84 ? 13.888 -4.068 7.088 1.00 96.56 84 SER A C 1
ATOM 637 O O . SER A 1 84 ? 14.535 -3.059 7.379 1.00 96.56 84 SER A O 1
ATOM 639 N N . SER A 1 85 ? 13.766 -4.491 5.826 1.00 94.75 85 SER A N 1
ATOM 640 C CA . SER A 1 85 ? 14.459 -3.864 4.695 1.00 94.75 85 SER A CA 1
ATOM 641 C C . SER A 1 85 ? 14.064 -2.396 4.492 1.00 94.75 85 SER A C 1
ATOM 643 O O . SER A 1 85 ? 14.930 -1.532 4.290 1.00 94.75 85 SER A O 1
ATOM 645 N N . PHE A 1 86 ? 12.766 -2.081 4.562 1.00 95.56 86 PHE A N 1
ATOM 646 C CA . PHE A 1 86 ? 12.291 -0.706 4.407 1.00 95.56 86 PHE A CA 1
ATOM 647 C C . PHE A 1 86 ? 12.645 0.165 5.611 1.00 95.56 86 PHE A C 1
ATOM 649 O O . PHE A 1 86 ? 13.020 1.321 5.426 1.00 95.56 86 PHE A O 1
ATOM 656 N N . GLN A 1 87 ? 12.606 -0.378 6.828 1.00 95.81 87 GLN A N 1
ATOM 657 C CA . GLN A 1 87 ? 12.947 0.365 8.036 1.00 95.81 87 GLN A CA 1
ATOM 658 C C . GLN A 1 87 ? 14.422 0.765 8.056 1.00 95.81 87 GLN A C 1
ATOM 660 O O . GLN A 1 87 ? 14.726 1.927 8.324 1.00 95.81 87 GLN A O 1
ATOM 665 N N . SER A 1 88 ? 15.336 -0.144 7.704 1.00 93.25 88 SER A N 1
ATOM 666 C CA . SER A 1 88 ? 16.759 0.195 7.569 1.00 93.25 88 SER A CA 1
ATOM 667 C C . SER A 1 88 ? 16.994 1.270 6.503 1.00 93.25 88 SER A C 1
ATOM 669 O O . SER A 1 88 ? 17.788 2.186 6.707 1.00 93.25 88 SER A O 1
ATOM 671 N N . SER A 1 89 ? 16.264 1.208 5.387 1.00 91.56 89 SER A N 1
ATOM 672 C CA . SER A 1 89 ? 16.365 2.212 4.319 1.00 91.56 89 SER A CA 1
ATOM 673 C C . SER A 1 89 ? 15.819 3.580 4.759 1.00 91.56 89 SER A C 1
ATOM 675 O O . SER A 1 89 ? 16.448 4.603 4.502 1.00 91.56 89 SER A O 1
ATOM 677 N N . ALA A 1 90 ? 14.689 3.605 5.473 1.00 92.25 90 ALA A N 1
ATOM 678 C CA . ALA A 1 90 ? 14.081 4.826 6.003 1.00 92.25 90 ALA A CA 1
ATOM 679 C C . ALA A 1 90 ? 14.918 5.475 7.117 1.00 92.25 90 ALA A C 1
ATOM 681 O O . ALA A 1 90 ? 14.885 6.692 7.277 1.00 92.25 90 ALA A O 1
ATOM 682 N N . GLN A 1 91 ? 15.670 4.684 7.889 1.00 92.38 91 GLN A N 1
ATOM 683 C CA . GLN A 1 91 ? 16.635 5.203 8.864 1.00 92.38 91 GLN A CA 1
ATOM 684 C C . GLN A 1 91 ? 17.826 5.886 8.184 1.00 92.38 91 GLN A C 1
ATOM 686 O O . GLN A 1 91 ? 18.324 6.883 8.699 1.00 92.38 91 GLN A O 1
ATOM 691 N N . ALA A 1 92 ? 18.276 5.359 7.041 1.00 90.50 92 ALA A N 1
ATOM 692 C CA . ALA A 1 92 ? 19.386 5.930 6.286 1.00 90.50 92 ALA A CA 1
ATOM 693 C C . ALA A 1 92 ? 18.995 7.228 5.561 1.00 90.50 92 ALA A C 1
ATOM 695 O O . ALA A 1 92 ? 19.735 8.207 5.615 1.00 90.50 92 ALA A O 1
ATOM 696 N N . ASP A 1 93 ? 17.839 7.243 4.895 1.00 87.31 93 ASP A N 1
ATOM 697 C CA . ASP A 1 93 ? 17.295 8.431 4.235 1.00 87.31 93 ASP A CA 1
ATOM 698 C C . ASP A 1 93 ? 15.757 8.361 4.207 1.00 87.31 93 ASP A C 1
ATOM 700 O O . ASP A 1 93 ? 15.185 7.724 3.318 1.00 87.31 93 ASP A O 1
ATOM 704 N N . PRO A 1 94 ? 15.054 9.016 5.151 1.00 87.38 94 PRO A N 1
ATOM 705 C CA . PRO A 1 94 ? 13.595 8.959 5.227 1.00 87.38 94 PRO A CA 1
ATOM 706 C C . PRO A 1 94 ? 12.896 9.673 4.065 1.00 87.38 94 PRO A C 1
ATOM 708 O O . PRO A 1 94 ? 11.726 9.405 3.818 1.00 87.38 94 PRO A O 1
ATOM 711 N N . ASN A 1 95 ? 13.593 10.553 3.339 1.00 86.38 95 ASN A N 1
ATOM 712 C CA . ASN A 1 95 ? 13.025 11.305 2.218 1.00 86.38 95 ASN A CA 1
ATOM 713 C C . ASN A 1 95 ? 13.316 10.627 0.869 1.00 86.38 95 ASN A C 1
ATOM 715 O O . ASN A 1 95 ? 12.977 11.163 -0.196 1.00 86.38 95 ASN A O 1
ATOM 719 N N . LYS A 1 96 ? 13.950 9.447 0.891 1.00 85.50 96 LYS A N 1
ATOM 720 C CA . LYS A 1 96 ? 14.309 8.714 -0.316 1.00 85.50 96 LYS A CA 1
ATOM 721 C C . LYS A 1 96 ? 13.058 8.348 -1.106 1.00 85.50 96 LYS A C 1
ATOM 723 O O . LYS A 1 96 ? 12.174 7.647 -0.622 1.00 85.50 96 LYS A O 1
ATOM 728 N N . THR A 1 97 ? 13.014 8.798 -2.357 1.00 83.38 97 THR A N 1
ATOM 729 C CA . THR A 1 97 ? 12.009 8.382 -3.342 1.00 83.38 97 THR A CA 1
ATOM 730 C C . THR A 1 97 ? 12.641 7.391 -4.312 1.00 83.38 97 THR A C 1
ATOM 732 O O . THR A 1 97 ? 13.745 7.621 -4.812 1.00 83.38 97 THR A O 1
ATOM 735 N N . TYR A 1 98 ? 11.932 6.309 -4.605 1.00 78.50 98 TYR A N 1
ATOM 736 C CA . TYR A 1 98 ? 12.312 5.319 -5.604 1.00 78.50 98 TYR A CA 1
ATOM 737 C C . TYR A 1 98 ? 11.411 5.462 -6.821 1.00 78.50 98 TYR A C 1
ATOM 739 O O . TYR A 1 98 ? 10.209 5.660 -6.681 1.00 78.50 98 TYR A O 1
ATOM 747 N N . THR A 1 99 ? 12.001 5.385 -8.013 1.00 76.69 99 THR A N 1
ATOM 748 C CA . THR A 1 99 ? 11.240 5.340 -9.265 1.00 76.69 99 THR A CA 1
ATOM 749 C C . THR A 1 99 ? 11.237 3.903 -9.761 1.00 76.69 99 THR A C 1
ATOM 751 O O . THR A 1 99 ? 12.306 3.338 -9.987 1.00 76.69 99 THR A O 1
ATOM 754 N N . PHE A 1 100 ? 10.052 3.319 -9.894 1.00 69.44 100 PHE A N 1
ATOM 755 C CA . PHE A 1 100 ? 9.845 2.000 -10.475 1.00 69.44 100 PHE A CA 1
ATOM 756 C C . PHE A 1 100 ? 9.104 2.146 -11.801 1.00 69.44 100 PHE A C 1
ATOM 758 O O . PHE A 1 100 ? 8.146 2.915 -11.921 1.00 69.44 100 PHE A O 1
ATOM 765 N N . GLY A 1 101 ? 9.577 1.429 -12.813 1.00 66.88 101 GLY A N 1
ATOM 766 C CA . GLY A 1 101 ? 9.100 1.603 -14.175 1.00 66.88 101 GLY A CA 1
ATOM 767 C C . GLY A 1 101 ? 9.249 3.025 -14.713 1.00 66.88 101 GLY A C 1
ATOM 768 O O . GLY A 1 101 ? 10.084 3.778 -14.207 1.00 66.88 101 GLY A O 1
ATOM 769 N N . PRO A 1 102 ? 8.463 3.412 -15.736 1.00 60.62 102 PRO A N 1
ATOM 770 C CA . PRO A 1 102 ? 8.571 4.705 -16.395 1.00 60.62 102 PRO A CA 1
ATOM 771 C C . PRO A 1 102 ? 8.597 5.864 -15.412 1.00 60.62 102 PRO A C 1
ATOM 773 O O . PRO A 1 102 ? 9.478 6.709 -15.537 1.00 60.62 102 PRO A O 1
ATOM 776 N N . GLN A 1 103 ? 7.664 5.917 -14.446 1.00 69.06 103 GLN A N 1
ATOM 777 C CA . GLN A 1 103 ? 7.534 7.061 -13.532 1.00 69.06 103 GLN A CA 1
ATOM 778 C C . GLN A 1 103 ? 6.819 6.787 -12.193 1.00 69.06 103 GLN A C 1
ATOM 780 O O . GLN A 1 103 ? 6.441 7.754 -11.528 1.00 69.06 103 GLN A O 1
ATOM 785 N N . LEU A 1 104 ? 6.615 5.535 -11.752 1.00 73.69 104 LEU A N 1
ATOM 786 C CA . LEU A 1 104 ? 5.994 5.324 -10.436 1.00 73.69 104 LEU A CA 1
ATOM 787 C C . LEU A 1 104 ? 6.986 5.734 -9.344 1.00 73.69 104 LEU A C 1
ATOM 789 O O . LEU A 1 104 ? 7.947 5.020 -9.062 1.00 73.69 104 LEU A O 1
ATOM 793 N N . LYS A 1 105 ? 6.767 6.913 -8.762 1.00 77.31 105 LYS A N 1
ATOM 794 C CA . LYS A 1 105 ? 7.599 7.483 -7.704 1.00 77.31 105 LYS A CA 1
ATOM 795 C C . LYS A 1 105 ? 6.958 7.215 -6.353 1.00 77.31 105 LYS A C 1
ATOM 797 O O . LYS A 1 105 ? 5.952 7.827 -6.030 1.00 77.31 105 LYS A O 1
ATOM 802 N N . GLU A 1 106 ? 7.590 6.365 -5.557 1.00 79.06 106 GLU A N 1
ATOM 803 C CA . GLU A 1 106 ? 7.111 5.987 -4.226 1.00 79.06 106 GLU A CA 1
ATOM 804 C C . GLU A 1 106 ? 8.179 6.301 -3.174 1.00 79.06 106 GLU A C 1
ATOM 806 O O . GLU A 1 106 ? 9.376 6.062 -3.378 1.00 79.06 106 GLU A O 1
ATOM 811 N N . GLY A 1 107 ? 7.753 6.882 -2.052 1.00 87.12 107 GLY A N 1
ATOM 812 C CA . GLY A 1 107 ? 8.632 7.192 -0.924 1.00 87.12 107 GLY A CA 1
ATOM 813 C C . GLY A 1 107 ? 9.005 5.940 -0.135 1.00 87.12 107 GLY A C 1
ATOM 814 O O . GLY A 1 107 ? 8.246 4.973 -0.081 1.00 87.12 107 GLY A O 1
ATOM 815 N N . ILE A 1 108 ? 10.162 5.943 0.527 1.00 91.56 108 ILE A N 1
ATOM 816 C CA . ILE A 1 108 ? 10.535 4.823 1.400 1.00 91.56 108 ILE A CA 1
ATOM 817 C C . ILE A 1 108 ? 9.563 4.650 2.576 1.00 91.56 108 ILE A C 1
ATOM 819 O O . ILE A 1 108 ? 9.310 3.525 3.003 1.00 91.56 108 ILE A O 1
ATOM 823 N N . LEU A 1 109 ? 8.977 5.748 3.068 1.00 94.31 109 LEU A N 1
ATOM 824 C CA . LEU A 1 109 ? 7.971 5.705 4.127 1.00 94.31 109 LEU A CA 1
ATOM 825 C C . LEU A 1 109 ? 6.639 5.128 3.633 1.00 94.31 109 LEU A C 1
ATOM 827 O O . LEU A 1 109 ? 6.047 4.343 4.366 1.00 94.31 109 LEU A O 1
ATOM 831 N N . SER A 1 110 ? 6.218 5.417 2.392 1.00 93.62 110 SER A N 1
ATOM 832 C CA . SER A 1 110 ? 5.096 4.711 1.741 1.00 93.62 110 SER A CA 1
ATOM 833 C C . SER A 1 110 ? 5.295 3.197 1.838 1.00 93.62 110 SER A C 1
ATOM 835 O O . SER A 1 110 ? 4.486 2.494 2.441 1.00 93.62 110 SER A O 1
ATOM 837 N N . TYR A 1 111 ? 6.430 2.683 1.355 1.00 94.06 111 TYR A N 1
ATOM 838 C CA . TYR A 1 111 ? 6.721 1.248 1.413 1.00 94.06 111 TYR A CA 1
ATOM 839 C C . TYR A 1 111 ? 6.763 0.681 2.835 1.00 94.06 111 TYR A C 1
ATOM 841 O O . TYR A 1 111 ? 6.202 -0.389 3.078 1.00 94.06 111 TYR A O 1
ATOM 849 N N . LEU A 1 112 ? 7.392 1.390 3.777 1.00 96.62 112 LEU A N 1
ATOM 850 C CA . LEU A 1 112 ? 7.449 0.960 5.172 1.00 96.62 112 LEU A CA 1
ATOM 851 C C . LEU A 1 112 ? 6.047 0.863 5.786 1.00 96.62 112 LEU A C 1
ATOM 853 O O . LEU A 1 112 ? 5.719 -0.161 6.380 1.00 96.62 112 LEU A O 1
ATOM 857 N N . GLY A 1 113 ? 5.210 1.885 5.603 1.00 97.56 113 GLY A N 1
ATOM 858 C CA . GLY A 1 113 ? 3.846 1.908 6.127 1.00 97.56 113 GLY A CA 1
ATOM 859 C C . GLY A 1 113 ? 2.971 0.801 5.539 1.00 97.56 113 GLY A C 1
ATOM 860 O O . GLY A 1 113 ? 2.237 0.126 6.259 1.00 97.56 113 GLY A O 1
ATOM 861 N N . ARG A 1 114 ? 3.116 0.531 4.238 1.00 96.94 114 ARG A N 1
ATOM 862 C CA . ARG A 1 114 ? 2.434 -0.576 3.552 1.00 96.94 114 ARG A CA 1
ATOM 863 C C . ARG A 1 114 ? 2.861 -1.940 4.092 1.00 96.94 114 ARG A C 1
ATOM 865 O O . ARG A 1 114 ? 2.015 -2.791 4.351 1.00 96.94 114 ARG A O 1
ATOM 872 N N . ALA A 1 115 ? 4.163 -2.145 4.287 1.00 97.88 115 ALA A N 1
ATOM 873 C CA . ALA A 1 115 ? 4.689 -3.381 4.858 1.00 97.88 115 ALA A CA 1
ATOM 874 C C . ALA A 1 115 ? 4.231 -3.571 6.312 1.00 97.88 115 ALA A C 1
ATOM 876 O O . ALA A 1 115 ? 3.806 -4.663 6.673 1.00 97.88 115 ALA A O 1
ATOM 877 N N . GLN A 1 116 ? 4.239 -2.508 7.121 1.00 98.69 116 GLN A N 1
ATOM 878 C CA . GLN A 1 116 ? 3.719 -2.524 8.491 1.00 98.69 116 GLN A CA 1
ATOM 879 C C . GLN A 1 116 ? 2.236 -2.900 8.525 1.00 98.69 116 GLN A C 1
ATOM 881 O O . GLN A 1 116 ? 1.851 -3.754 9.321 1.00 98.69 116 GLN A O 1
ATOM 886 N N . TYR A 1 117 ? 1.414 -2.327 7.638 1.00 98.62 117 TYR A N 1
ATOM 887 C CA . TYR A 1 117 ? 0.000 -2.685 7.517 1.00 98.62 117 TYR A CA 1
ATOM 888 C C . TYR A 1 117 ? -0.176 -4.177 7.209 1.00 98.62 117 TYR A C 1
ATOM 890 O O . TYR A 1 117 ? -0.910 -4.871 7.914 1.00 98.62 117 TYR A O 1
ATOM 898 N N . LEU A 1 118 ? 0.534 -4.683 6.194 1.00 97.88 118 LEU A N 1
ATOM 899 C CA . LEU A 1 118 ? 0.465 -6.090 5.783 1.00 97.88 118 LEU A CA 1
ATOM 900 C C . LEU A 1 118 ? 0.974 -7.039 6.881 1.00 97.88 118 LEU A C 1
ATOM 902 O O . LEU A 1 118 ? 0.468 -8.148 7.022 1.00 97.88 118 LEU A O 1
ATOM 906 N N . ASN A 1 119 ? 1.921 -6.579 7.701 1.00 98.44 119 ASN A N 1
ATOM 907 C CA . ASN A 1 119 ? 2.444 -7.291 8.867 1.00 98.44 119 ASN A CA 1
ATOM 908 C C . ASN A 1 119 ? 1.557 -7.150 10.126 1.00 98.44 119 ASN A C 1
ATOM 910 O O . ASN A 1 119 ? 1.925 -7.623 11.199 1.00 98.44 119 ASN A O 1
ATOM 914 N N . GLY A 1 120 ? 0.410 -6.466 10.038 1.00 98.19 120 GLY A N 1
ATOM 915 C CA . GLY A 1 120 ? -0.528 -6.271 11.151 1.00 98.19 120 GLY A CA 1
ATOM 916 C C . GLY A 1 120 ? -0.140 -5.173 12.151 1.00 98.19 120 GLY A C 1
ATOM 917 O O . GLY A 1 120 ? -0.816 -4.987 13.160 1.00 98.19 120 GLY A O 1
ATOM 918 N N . GLN A 1 121 ? 0.913 -4.404 11.882 1.00 98.75 121 GLN A N 1
ATOM 919 C CA . GLN A 1 121 ? 1.395 -3.308 12.728 1.00 98.75 121 GLN A CA 1
ATOM 920 C C . GLN A 1 121 ? 0.620 -2.011 12.433 1.00 98.75 121 GLN A C 1
ATOM 922 O O . GLN A 1 121 ? 1.201 -1.008 12.024 1.00 98.75 121 GLN A O 1
ATOM 927 N N . LEU A 1 122 ? -0.705 -2.037 12.616 1.00 98.56 122 LEU A N 1
ATOM 928 C CA . LEU A 1 122 ? -1.624 -0.994 12.137 1.00 98.56 122 LEU A CA 1
ATOM 929 C C . LEU A 1 122 ? -1.326 0.408 12.691 1.00 98.56 122 LEU A C 1
ATOM 931 O O . LEU A 1 122 ? -1.318 1.373 11.936 1.00 98.56 122 LEU A O 1
ATOM 935 N N . GLU A 1 123 ? -1.028 0.528 13.985 1.00 98.56 123 GLU A N 1
ATOM 936 C CA . GLU A 1 123 ? -0.703 1.821 14.607 1.00 98.56 123 GLU A CA 1
ATOM 937 C C . GLU A 1 123 ? 0.566 2.440 13.994 1.00 98.56 123 GLU A C 1
ATOM 939 O O . GLU A 1 123 ? 0.574 3.599 13.580 1.00 98.56 123 GLU A O 1
ATOM 944 N N . ALA A 1 124 ? 1.621 1.631 13.840 1.00 98.50 124 ALA A N 1
ATOM 945 C CA . ALA A 1 124 ? 2.866 2.062 13.210 1.00 98.50 124 ALA A CA 1
ATOM 946 C C . ALA A 1 124 ? 2.668 2.408 11.725 1.00 98.50 124 ALA A C 1
ATOM 948 O O . ALA A 1 124 ? 3.239 3.389 11.242 1.00 98.50 124 ALA A O 1
ATOM 949 N N . ALA A 1 125 ? 1.835 1.635 11.019 1.00 98.75 125 ALA A N 1
ATOM 950 C CA . ALA A 1 125 ? 1.476 1.897 9.632 1.00 98.75 125 ALA A CA 1
ATOM 951 C C . ALA A 1 125 ? 0.786 3.256 9.492 1.00 98.75 125 ALA A C 1
ATOM 953 O O . ALA A 1 125 ? 1.199 4.064 8.662 1.00 98.75 125 ALA A O 1
ATOM 954 N N . ARG A 1 126 ? -0.207 3.549 10.343 1.00 98.62 126 ARG A N 1
ATOM 955 C CA . ARG A 1 126 ? -0.931 4.826 10.338 1.00 98.62 126 ARG A CA 1
ATOM 956 C C . ARG A 1 126 ? 0.026 6.003 10.489 1.00 98.62 126 ARG A C 1
ATOM 958 O O . ARG A 1 126 ? -0.015 6.932 9.683 1.00 98.62 126 ARG A O 1
ATOM 965 N N . ASP A 1 127 ? 0.898 5.949 11.490 1.00 98.25 127 ASP A N 1
ATOM 966 C CA . ASP A 1 127 ? 1.841 7.031 11.780 1.00 98.25 127 ASP A CA 1
ATOM 967 C C . ASP A 1 127 ? 2.842 7.226 10.632 1.00 98.25 127 ASP A C 1
ATOM 969 O O . ASP A 1 127 ? 3.118 8.353 10.214 1.00 98.25 127 ASP A O 1
ATOM 973 N N 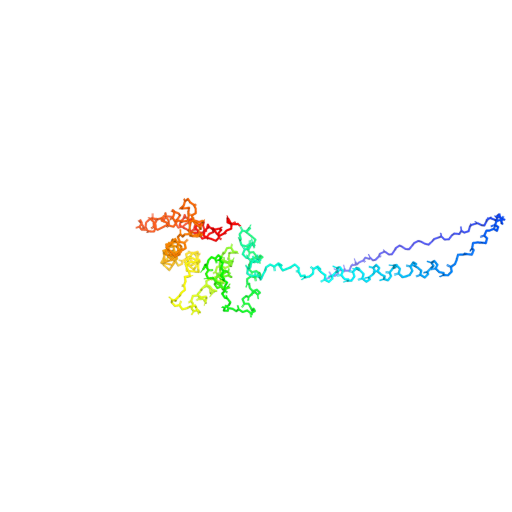. THR A 1 128 ? 3.342 6.125 10.069 1.00 97.94 128 THR A N 1
ATOM 974 C CA . THR A 1 128 ? 4.305 6.151 8.962 1.00 97.94 128 THR A CA 1
ATOM 975 C C . THR A 1 128 ? 3.680 6.691 7.673 1.00 97.94 128 THR A C 1
ATOM 977 O O . THR A 1 128 ? 4.286 7.537 7.014 1.00 97.94 128 THR A O 1
ATOM 980 N N . LEU A 1 129 ? 2.463 6.264 7.325 1.00 96.69 129 LEU A N 1
ATOM 981 C CA . LEU A 1 129 ? 1.753 6.706 6.119 1.00 96.69 129 LEU A CA 1
ATOM 982 C C . LEU A 1 129 ? 1.335 8.178 6.219 1.00 96.69 129 LEU A C 1
ATOM 984 O O . LEU A 1 129 ? 1.513 8.934 5.265 1.00 96.69 129 LEU A O 1
ATOM 988 N N . LYS A 1 130 ? 0.859 8.626 7.390 1.00 95.38 130 LYS A N 1
ATOM 989 C CA . LYS A 1 130 ? 0.584 10.053 7.639 1.00 95.38 130 LYS A CA 1
ATOM 990 C C . LYS A 1 130 ? 1.845 10.899 7.501 1.00 95.38 130 LYS A C 1
ATOM 992 O O . LYS A 1 130 ? 1.798 11.979 6.913 1.00 95.38 130 LYS A O 1
ATOM 997 N N . LYS A 1 131 ? 2.978 10.405 8.010 1.00 94.38 131 LYS A N 1
ATOM 998 C CA . LYS A 1 131 ? 4.271 11.077 7.863 1.00 94.38 131 LYS A CA 1
ATOM 999 C C . LYS A 1 131 ? 4.704 11.168 6.399 1.00 94.38 131 LYS A C 1
ATOM 1001 O O . LYS A 1 131 ? 5.150 12.238 5.994 1.00 94.38 131 LYS A O 1
ATOM 1006 N N . ASP A 1 132 ? 4.554 10.097 5.619 1.00 92.19 132 ASP A N 1
ATOM 1007 C CA . ASP A 1 132 ? 4.853 10.105 4.180 1.00 92.19 132 ASP A CA 1
ATOM 1008 C C . ASP A 1 132 ? 4.030 11.186 3.460 1.00 92.19 132 ASP A C 1
ATOM 1010 O O . ASP A 1 132 ? 4.600 12.092 2.854 1.00 92.19 132 ASP A O 1
ATOM 1014 N N . LEU A 1 133 ? 2.702 11.182 3.633 1.00 90.62 133 LEU A N 1
ATOM 1015 C CA . LEU A 1 133 ? 1.809 12.174 3.020 1.00 90.62 133 LEU A CA 1
ATOM 1016 C C . LEU A 1 133 ? 2.158 13.617 3.416 1.00 90.62 133 LEU A C 1
ATOM 1018 O O . LEU A 1 133 ? 2.140 14.512 2.571 1.00 90.62 133 LEU A O 1
ATOM 1022 N N . ALA A 1 134 ? 2.520 13.852 4.680 1.00 89.88 134 ALA A N 1
ATOM 1023 C CA . ALA A 1 134 ? 2.914 15.177 5.155 1.00 89.88 134 ALA A CA 1
ATOM 1024 C C . ALA A 1 134 ? 4.224 15.681 4.521 1.00 89.88 134 ALA A C 1
ATOM 1026 O O . ALA A 1 134 ? 4.391 16.884 4.324 1.00 89.88 134 ALA A O 1
ATOM 1027 N N . GLN A 1 135 ? 5.160 14.783 4.199 1.00 85.31 135 GLN A N 1
ATOM 1028 C CA . GLN A 1 135 ? 6.467 15.148 3.646 1.00 85.31 135 GLN A CA 1
ATOM 1029 C C . GLN A 1 135 ? 6.439 15.435 2.147 1.00 85.31 135 GLN A C 1
ATOM 1031 O O . GLN A 1 135 ? 7.291 16.169 1.646 1.00 85.31 135 GLN A O 1
ATOM 1036 N N . GLN A 1 136 ? 5.508 14.834 1.410 1.00 70.88 136 GLN A N 1
ATOM 1037 C CA . GLN A 1 136 ? 5.640 14.786 -0.039 1.00 70.88 136 GLN A CA 1
ATOM 1038 C C . GLN A 1 136 ? 4.962 15.940 -0.802 1.00 70.88 136 GLN A C 1
ATOM 1040 O O . GLN A 1 136 ? 5.274 16.148 -1.980 1.00 70.88 136 GLN A O 1
ATOM 1045 N N . GLY A 1 137 ? 4.096 16.720 -0.148 1.00 62.31 137 GLY A N 1
ATOM 1046 C CA . GLY A 1 137 ? 3.379 17.840 -0.770 1.00 62.31 137 GLY A CA 1
ATOM 1047 C C . GLY A 1 137 ? 2.387 17.415 -1.867 1.00 62.31 137 GLY A C 1
ATOM 1048 O O . GLY A 1 137 ? 2.182 16.236 -2.134 1.00 62.31 137 GLY A O 1
ATOM 1049 N N . SER A 1 138 ? 1.751 18.385 -2.528 1.00 53.88 138 SER A N 1
ATOM 1050 C CA . SER A 1 138 ? 0.601 18.180 -3.432 1.00 53.88 138 SER A CA 1
ATOM 1051 C C . SER A 1 138 ? 0.928 17.725 -4.867 1.00 53.88 138 SER A C 1
ATOM 1053 O O . SER A 1 138 ? 0.020 17.626 -5.685 1.00 53.88 138 SER A O 1
ATOM 1055 N N . ASN A 1 139 ? 2.197 17.468 -5.211 1.00 48.94 139 ASN A N 1
ATOM 1056 C CA . ASN A 1 139 ? 2.648 17.393 -6.615 1.00 48.94 139 ASN A CA 1
ATOM 1057 C C . ASN A 1 139 ? 3.146 16.005 -7.071 1.00 48.94 139 ASN A C 1
ATOM 1059 O O . ASN A 1 139 ? 3.924 15.892 -8.018 1.00 48.94 139 ASN A O 1
ATOM 1063 N N . LYS A 1 140 ? 2.770 14.936 -6.367 1.00 61.97 140 LYS A N 1
ATOM 1064 C CA . LYS A 1 140 ? 3.235 13.568 -6.633 1.00 61.97 140 LYS A CA 1
ATOM 1065 C C . LYS A 1 140 ? 2.081 12.582 -6.407 1.00 61.97 140 LYS A C 1
ATOM 1067 O O . LYS A 1 140 ? 1.192 12.833 -5.598 1.00 61.97 140 LYS A O 1
ATOM 1072 N N . ASN A 1 141 ? 2.081 11.478 -7.151 1.00 68.44 141 ASN A N 1
ATOM 1073 C CA . ASN A 1 141 ? 1.038 10.462 -7.054 1.00 68.44 141 ASN A CA 1
ATOM 1074 C C . ASN A 1 141 ? 1.314 9.521 -5.866 1.00 68.44 141 ASN A C 1
ATOM 1076 O O . ASN A 1 141 ? 2.237 8.719 -5.939 1.00 68.44 141 ASN A O 1
ATOM 1080 N N . PHE A 1 142 ? 0.514 9.635 -4.800 1.00 81.25 142 PHE A N 1
ATOM 1081 C CA . PHE A 1 142 ? 0.574 8.803 -3.582 1.00 81.25 142 PHE A CA 1
ATOM 1082 C C . PHE A 1 142 ? -0.636 7.908 -3.417 1.00 81.25 142 PHE A C 1
ATOM 1084 O O . PHE A 1 142 ? -1.089 7.652 -2.300 1.00 81.25 142 PHE A O 1
ATOM 1091 N N . ALA A 1 143 ? -1.198 7.460 -4.532 1.00 90.31 143 ALA A N 1
ATOM 1092 C CA . ALA A 1 143 ? -2.423 6.690 -4.512 1.00 90.31 143 ALA A CA 1
ATOM 1093 C C . ALA A 1 143 ? -2.318 5.453 -3.604 1.00 90.31 143 ALA A C 1
ATOM 1095 O O . ALA A 1 143 ? -3.244 5.175 -2.845 1.00 90.31 143 ALA A O 1
ATOM 1096 N N . LEU A 1 144 ? -1.167 4.767 -3.603 1.00 92.50 144 LEU A N 1
ATOM 1097 C CA . LEU A 1 144 ? -0.922 3.639 -2.704 1.00 92.50 144 LEU A CA 1
ATOM 1098 C C . LEU A 1 144 ? -0.784 4.069 -1.241 1.00 92.50 144 LEU A C 1
ATOM 1100 O O . LEU A 1 144 ? -1.405 3.438 -0.389 1.00 92.50 144 LEU A O 1
ATOM 1104 N N . THR A 1 145 ? -0.029 5.129 -0.928 1.00 94.69 145 THR A N 1
ATOM 1105 C CA . THR A 1 145 ? 0.069 5.638 0.452 1.00 94.69 145 THR A CA 1
ATOM 1106 C C . THR A 1 145 ? -1.316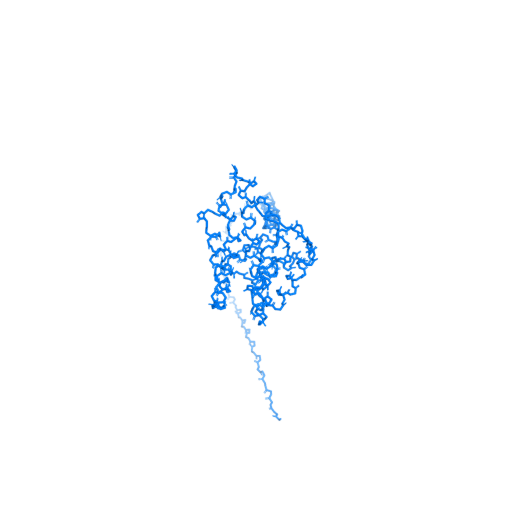 5.986 1.002 1.00 94.69 145 THR A C 1
ATOM 1108 O O . THR A 1 145 ? -1.665 5.565 2.104 1.00 94.69 145 THR A O 1
ATOM 1111 N N . GLN A 1 146 ? -2.129 6.703 0.218 1.00 95.12 146 GLN A N 1
ATOM 1112 C CA . GLN A 1 146 ? -3.482 7.106 0.607 1.00 95.12 146 GLN A CA 1
ATOM 1113 C C . GLN A 1 146 ? -4.402 5.893 0.782 1.00 95.12 146 GLN A C 1
ATOM 1115 O O . GLN A 1 146 ? -5.097 5.789 1.791 1.00 95.12 146 GLN A O 1
ATOM 1120 N N . LEU A 1 147 ? -4.369 4.951 -0.167 1.00 97.50 147 LEU A N 1
ATOM 1121 C CA . LEU A 1 147 ? -5.168 3.730 -0.107 1.00 97.50 147 LEU A CA 1
ATOM 1122 C C . LEU A 1 147 ? -4.846 2.923 1.155 1.00 97.50 147 LEU A C 1
ATOM 1124 O O . LEU A 1 147 ? -5.753 2.544 1.893 1.00 97.50 147 LEU A O 1
ATOM 1128 N N . TYR A 1 148 ? -3.562 2.690 1.437 1.00 98.19 148 TYR A N 1
ATOM 1129 C CA . TYR A 1 148 ? -3.151 1.954 2.631 1.00 98.19 148 TYR A CA 1
ATOM 1130 C C . TYR A 1 148 ? -3.438 2.715 3.927 1.00 98.19 148 TYR A C 1
ATOM 1132 O O . TYR A 1 148 ? -3.716 2.073 4.940 1.00 98.19 148 TYR A O 1
ATOM 1140 N N . LEU A 1 149 ? -3.436 4.053 3.917 1.00 98.06 149 LEU A N 1
ATOM 1141 C CA . LEU A 1 149 ? -3.878 4.824 5.076 1.00 98.06 149 LEU A CA 1
ATOM 1142 C C . LEU A 1 149 ? -5.366 4.576 5.338 1.00 98.06 149 LEU A C 1
ATOM 1144 O O . LEU A 1 149 ? -5.723 4.220 6.457 1.00 98.06 149 LEU A O 1
ATOM 1148 N N . GLY A 1 150 ? -6.213 4.649 4.309 1.00 98.19 150 GLY A N 1
ATOM 1149 C CA . GLY A 1 150 ? -7.641 4.362 4.455 1.00 98.19 150 GLY A CA 1
ATOM 1150 C C . GLY A 1 150 ? -7.927 2.935 4.918 1.00 98.19 150 GLY A C 1
ATOM 1151 O O . GLY A 1 150 ? -8.736 2.713 5.817 1.00 98.19 150 GLY A O 1
ATOM 1152 N N . LEU A 1 151 ? -7.194 1.959 4.382 1.00 98.69 151 LEU A N 1
ATOM 1153 C CA . LEU A 1 151 ? -7.255 0.576 4.850 1.00 98.69 151 LEU A CA 1
ATOM 1154 C C . LEU A 1 151 ? -6.853 0.431 6.322 1.00 98.69 151 LEU A C 1
ATOM 1156 O O . LEU A 1 151 ? -7.440 -0.372 7.048 1.00 98.69 151 LEU A O 1
ATOM 1160 N N . THR A 1 152 ? -5.851 1.193 6.757 1.00 98.69 152 THR A N 1
ATOM 1161 C CA . THR A 1 152 ? -5.383 1.200 8.144 1.00 98.69 152 THR A CA 1
ATOM 1162 C C . THR A 1 152 ? -6.434 1.806 9.070 1.00 98.69 152 THR A C 1
ATOM 1164 O O . THR A 1 152 ? -6.795 1.171 10.058 1.00 98.69 152 THR A O 1
ATOM 1167 N N . GLU A 1 153 ? -6.978 2.978 8.732 1.00 98.50 153 GLU A N 1
ATOM 1168 C CA . GLU A 1 153 ? -8.015 3.648 9.531 1.00 98.50 153 GLU A CA 1
ATOM 1169 C C . GLU A 1 153 ? -9.283 2.785 9.635 1.00 98.50 153 GLU A C 1
ATOM 1171 O O . GLU A 1 153 ? -9.807 2.585 10.731 1.00 98.50 153 GLU A O 1
ATOM 1176 N N . ALA A 1 154 ? -9.704 2.151 8.533 1.00 97.38 154 ALA A N 1
ATOM 1177 C CA . ALA A 1 154 ? -10.837 1.227 8.536 1.00 97.38 154 ALA A CA 1
ATOM 1178 C C . ALA A 1 154 ? -10.626 0.041 9.497 1.00 97.38 154 ALA A C 1
ATOM 1180 O O . ALA A 1 154 ? -11.551 -0.342 10.214 1.00 97.38 154 ALA A O 1
ATOM 1181 N N . ARG A 1 155 ? -9.411 -0.531 9.551 1.00 97.69 155 ARG A N 1
ATOM 1182 C CA . ARG A 1 155 ? -9.081 -1.631 10.479 1.00 97.69 155 ARG A CA 1
ATOM 1183 C C . ARG A 1 155 ? -8.919 -1.182 11.930 1.00 97.69 155 ARG A C 1
ATOM 1185 O O . ARG A 1 155 ? -9.147 -1.986 12.827 1.00 97.69 155 ARG A O 1
ATOM 1192 N N . LEU A 1 156 ? -8.545 0.074 12.157 1.00 98.12 156 LEU A N 1
ATOM 1193 C CA . LEU A 1 156 ? -8.490 0.688 13.487 1.00 98.12 156 LEU A CA 1
ATOM 1194 C C . LEU A 1 156 ? -9.871 1.151 13.987 1.00 98.12 156 LEU A C 1
ATOM 1196 O O . LEU A 1 156 ? -10.000 1.545 15.143 1.00 98.12 156 LEU A O 1
ATOM 1200 N N . GLY A 1 157 ? -10.906 1.064 13.146 1.00 97.06 157 GLY A N 1
ATOM 1201 C CA . GLY A 1 157 ? -12.294 1.364 13.497 1.00 97.06 157 GLY A CA 1
ATOM 1202 C C . GLY A 1 157 ? -12.786 2.741 13.048 1.00 97.06 157 GLY A C 1
ATOM 1203 O O . GLY A 1 157 ? -13.981 3.007 13.159 1.00 97.06 157 GLY A O 1
ATOM 1204 N N . ASP A 1 158 ? -11.925 3.592 12.482 1.00 97.44 158 ASP A N 1
ATOM 1205 C CA . ASP A 1 158 ? -12.343 4.850 11.854 1.00 97.44 158 ASP A CA 1
ATOM 1206 C C . ASP A 1 158 ? -12.761 4.597 10.401 1.00 97.44 158 ASP A C 1
ATOM 1208 O O . ASP A 1 158 ? -12.041 4.836 9.429 1.00 97.44 158 ASP A O 1
ATOM 1212 N N . GLN A 1 159 ? -13.969 4.061 10.261 1.00 94.81 159 GLN A N 1
ATOM 1213 C CA . GLN A 1 159 ? -14.564 3.733 8.971 1.00 94.81 159 GLN A CA 1
ATOM 1214 C C . GLN A 1 159 ? -14.827 4.966 8.100 1.00 94.81 159 GLN A C 1
ATOM 1216 O O . GLN A 1 159 ? -14.767 4.867 6.877 1.00 94.81 159 GLN A O 1
ATOM 1221 N N . GLN A 1 160 ? -15.096 6.131 8.694 1.00 95.94 160 GLN A N 1
ATOM 1222 C CA . GLN A 1 160 ? -15.365 7.345 7.926 1.00 95.94 160 GLN A CA 1
ATOM 1223 C C . GLN A 1 160 ? -14.086 7.870 7.267 1.00 95.94 160 GLN A C 1
ATOM 1225 O O . GLN A 1 160 ? -14.084 8.142 6.062 1.00 95.94 160 GLN A O 1
ATOM 1230 N N . ALA A 1 161 ? -12.992 7.981 8.029 1.00 96.81 161 ALA A N 1
ATOM 1231 C CA . ALA A 1 161 ? -11.688 8.315 7.463 1.00 96.81 161 ALA A CA 1
ATOM 1232 C C . ALA A 1 161 ? -11.225 7.224 6.490 1.00 96.81 161 ALA A C 1
ATOM 1234 O O . ALA A 1 161 ? -10.776 7.532 5.384 1.00 96.81 161 ALA A O 1
ATOM 1235 N N . GLY A 1 162 ? -11.428 5.957 6.866 1.00 97.44 162 GLY A N 1
ATOM 1236 C CA . GLY A 1 162 ? -11.094 4.805 6.043 1.00 97.44 162 GLY A CA 1
ATOM 1237 C C . GLY A 1 162 ? -11.750 4.841 4.666 1.00 97.44 162 GLY A C 1
ATOM 1238 O O . GLY A 1 162 ? -11.059 4.707 3.658 1.00 97.44 162 GLY A O 1
ATOM 1239 N N . LEU A 1 163 ? -13.061 5.097 4.601 1.00 97.81 163 LEU A N 1
ATOM 1240 C CA . LEU A 1 163 ? -13.800 5.165 3.338 1.00 97.81 163 LEU A CA 1
ATOM 1241 C C . LEU A 1 163 ? -13.275 6.271 2.424 1.00 97.81 163 LEU A C 1
ATOM 1243 O O . LEU A 1 163 ? -12.990 6.019 1.254 1.00 97.81 163 LEU A O 1
ATOM 1247 N N . ARG A 1 164 ? -13.116 7.482 2.974 1.00 97.12 164 ARG A N 1
ATOM 1248 C CA . ARG A 1 164 ? -12.615 8.650 2.239 1.00 97.12 164 ARG A CA 1
ATOM 1249 C C . ARG A 1 164 ? -11.254 8.361 1.609 1.00 97.12 164 ARG A C 1
ATOM 1251 O O . ARG A 1 164 ? -11.020 8.689 0.447 1.00 97.12 164 ARG A O 1
ATOM 1258 N N . ASP A 1 165 ? -10.354 7.759 2.378 1.00 97.31 165 ASP A N 1
ATOM 1259 C CA . ASP A 1 165 ? -8.973 7.555 1.955 1.00 97.31 165 ASP A CA 1
ATOM 1260 C C . ASP A 1 165 ? -8.837 6.343 1.011 1.00 97.31 165 ASP A C 1
ATOM 1262 O O . ASP A 1 165 ? -8.070 6.416 0.049 1.00 97.31 165 ASP A O 1
ATOM 1266 N N . ILE A 1 166 ? -9.654 5.291 1.179 1.00 98.31 166 ILE A N 1
ATOM 1267 C CA . ILE A 1 166 ? -9.774 4.187 0.205 1.00 98.31 166 ILE A CA 1
ATOM 1268 C C . ILE A 1 166 ? -10.300 4.705 -1.138 1.00 98.31 166 ILE A C 1
ATOM 1270 O O . ILE A 1 166 ? -9.736 4.384 -2.187 1.00 98.31 166 ILE A O 1
ATOM 1274 N N . GLU A 1 167 ? -11.362 5.514 -1.125 1.00 97.69 167 GLU A N 1
ATOM 1275 C CA . GLU A 1 167 ? -11.942 6.093 -2.338 1.00 97.69 167 GLU A CA 1
ATOM 1276 C C . GLU A 1 167 ? -10.926 6.992 -3.058 1.00 97.69 167 GLU A C 1
ATOM 1278 O O . GLU A 1 167 ? -10.690 6.834 -4.258 1.00 97.69 167 GLU A O 1
ATOM 1283 N N . SER A 1 168 ? -10.279 7.895 -2.314 1.00 95.75 168 SER A N 1
ATOM 1284 C CA . SER A 1 168 ? -9.258 8.810 -2.834 1.00 95.75 168 SER A CA 1
ATOM 1285 C C . SER A 1 168 ? -8.058 8.062 -3.424 1.00 95.75 168 SER A C 1
ATOM 1287 O O . SER A 1 168 ? -7.667 8.313 -4.566 1.00 95.75 168 SER A O 1
ATOM 1289 N N . GLY A 1 169 ? -7.516 7.078 -2.699 1.00 95.19 169 GLY A N 1
ATOM 1290 C CA . GLY A 1 169 ? -6.414 6.249 -3.186 1.00 95.19 169 GLY A CA 1
ATOM 1291 C C . GLY A 1 169 ? -6.788 5.446 -4.434 1.00 95.19 169 GLY A C 1
ATOM 1292 O O . GLY A 1 169 ? -6.015 5.381 -5.388 1.00 95.19 169 GLY A O 1
ATOM 1293 N N . THR A 1 170 ? -8.004 4.898 -4.490 1.00 97.38 170 THR A N 1
ATOM 1294 C CA . THR A 1 170 ? -8.486 4.150 -5.664 1.00 97.38 170 THR A CA 1
ATOM 1295 C C . THR A 1 170 ? -8.626 5.048 -6.898 1.00 97.38 170 THR A C 1
ATOM 1297 O O . THR A 1 170 ? -8.207 4.659 -7.990 1.00 97.38 170 THR A O 1
ATOM 1300 N N . LYS A 1 171 ? -9.145 6.272 -6.737 1.00 96.00 171 LYS A N 1
ATOM 1301 C CA . LYS A 1 171 ? -9.192 7.275 -7.817 1.00 96.00 171 LYS A CA 1
ATOM 1302 C C . LYS A 1 171 ? -7.789 7.661 -8.288 1.00 96.00 171 LYS A C 1
ATOM 1304 O O . LYS A 1 171 ? -7.530 7.643 -9.487 1.00 96.00 171 LYS A O 1
ATOM 1309 N N . GLY A 1 172 ? -6.855 7.880 -7.361 1.00 92.38 172 GLY A N 1
ATOM 1310 C CA . GLY A 1 172 ? -5.461 8.187 -7.695 1.00 92.38 172 GLY A CA 1
ATOM 1311 C C . GLY A 1 172 ? -4.754 7.082 -8.497 1.00 92.38 172 GLY A C 1
ATOM 1312 O O . GLY A 1 172 ? -3.918 7.384 -9.354 1.00 92.38 172 GLY A O 1
ATOM 1313 N N . ILE A 1 173 ? -5.107 5.808 -8.267 1.00 92.19 173 ILE A N 1
ATOM 1314 C CA . ILE A 1 173 ? -4.625 4.678 -9.080 1.00 92.19 173 ILE A CA 1
ATOM 1315 C C . ILE A 1 173 ? -5.145 4.804 -10.516 1.00 92.19 173 ILE A C 1
ATOM 1317 O O . ILE A 1 173 ? -4.363 4.678 -11.458 1.00 92.19 173 ILE A O 1
ATOM 1321 N N . LEU A 1 174 ? -6.441 5.071 -10.707 1.00 93.06 174 LEU A N 1
ATOM 1322 C CA . LEU A 1 174 ? -7.016 5.262 -12.044 1.00 93.06 174 LEU A CA 1
ATOM 1323 C C . LEU A 1 174 ? -6.380 6.454 -12.767 1.00 93.06 174 LEU A C 1
ATOM 1325 O O . LEU A 1 174 ? -6.010 6.334 -13.936 1.00 93.06 174 LEU A O 1
ATOM 1329 N N . ASP A 1 175 ? -6.175 7.566 -12.062 1.00 91.69 175 ASP A N 1
ATOM 1330 C CA . ASP A 1 175 ? -5.513 8.752 -12.605 1.00 91.69 175 ASP A CA 1
ATOM 1331 C C . ASP A 1 175 ? -4.073 8.448 -13.038 1.00 91.69 175 ASP A C 1
ATOM 1333 O O . ASP A 1 175 ? -3.652 8.860 -14.123 1.00 91.69 175 ASP A O 1
ATOM 1337 N N . PHE A 1 176 ? -3.329 7.655 -12.254 1.00 88.31 176 PHE A N 1
ATOM 1338 C CA . PHE A 1 176 ? -2.001 7.178 -12.648 1.00 88.31 176 PHE A CA 1
ATOM 1339 C C . PHE A 1 176 ? -2.046 6.352 -13.932 1.00 88.31 176 PHE A C 1
ATOM 1341 O O . PHE A 1 176 ? -1.253 6.570 -14.847 1.00 88.31 176 PHE A O 1
ATOM 1348 N N . LEU A 1 177 ? -2.966 5.389 -14.005 1.00 88.31 177 LEU A N 1
ATOM 1349 C CA . LEU A 1 177 ? -3.086 4.499 -15.155 1.00 88.31 177 LEU A CA 1
ATOM 1350 C C . LEU A 1 177 ? -3.461 5.271 -16.422 1.00 88.31 177 LEU A C 1
ATOM 1352 O O . LEU A 1 177 ? -2.944 4.958 -17.496 1.00 88.31 177 LEU A O 1
ATOM 1356 N N . ASN A 1 178 ? -4.312 6.291 -16.299 1.00 89.38 178 ASN A N 1
ATOM 1357 C CA . ASN A 1 178 ? -4.647 7.207 -17.387 1.00 89.38 178 ASN A CA 1
ATOM 1358 C C . ASN A 1 178 ? -3.424 8.024 -17.816 1.00 89.38 178 ASN A C 1
ATOM 1360 O O . ASN A 1 178 ? -3.117 8.091 -19.007 1.00 89.38 178 ASN A O 1
ATOM 1364 N N . TYR A 1 179 ? -2.684 8.586 -16.856 1.00 86.81 179 TYR A N 1
ATOM 1365 C CA . TYR A 1 179 ? -1.447 9.319 -17.121 1.00 86.81 179 TYR A CA 1
ATOM 1366 C C . TYR A 1 179 ? -0.423 8.463 -17.872 1.00 86.81 179 TYR A C 1
ATOM 1368 O O . TYR A 1 179 ? 0.119 8.895 -18.892 1.00 86.81 179 TYR A O 1
ATOM 1376 N N . VAL A 1 180 ? -0.183 7.235 -17.403 1.00 82.81 180 VAL A N 1
ATOM 1377 C CA . VAL A 1 180 ? 0.775 6.309 -18.014 1.00 82.81 180 VAL A CA 1
ATOM 1378 C C . VAL A 1 180 ? 0.336 5.916 -19.422 1.00 82.81 180 VAL A C 1
ATOM 1380 O O . VAL A 1 180 ? 1.153 5.953 -20.343 1.00 82.81 180 VAL A O 1
ATOM 1383 N N . GLN A 1 181 ? -0.947 5.604 -19.624 1.00 83.69 181 GLN A N 1
ATOM 1384 C CA . GLN A 1 181 ? -1.469 5.287 -20.953 1.00 83.69 181 GLN A CA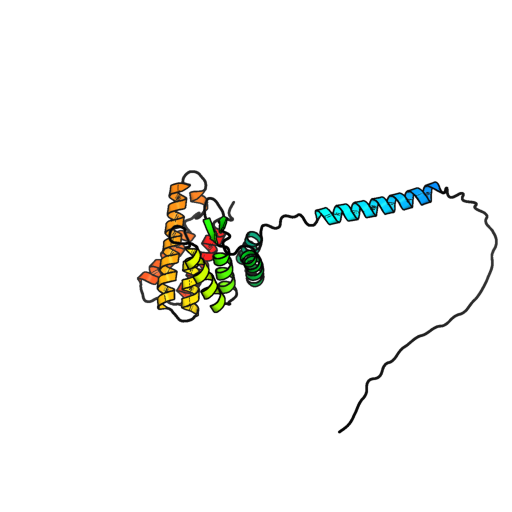 1
ATOM 1385 C C . GLN A 1 181 ? -1.373 6.454 -21.929 1.00 83.69 181 GLN A C 1
ATOM 1387 O O . GLN A 1 181 ? -1.110 6.213 -23.101 1.00 83.69 181 GLN A O 1
ATOM 1392 N N . GLN A 1 182 ? -1.596 7.691 -21.486 1.00 85.44 182 GLN A N 1
ATOM 1393 C CA . GLN A 1 182 ? -1.539 8.866 -22.358 1.00 85.44 182 GLN A CA 1
ATOM 1394 C C . GLN A 1 182 ? -0.095 9.268 -22.673 1.00 85.44 182 GLN A C 1
ATOM 1396 O O . GLN A 1 182 ? 0.238 9.514 -23.833 1.00 85.44 182 GLN A O 1
ATOM 1401 N N . THR A 1 183 ? 0.762 9.292 -21.653 1.00 84.19 183 THR A N 1
ATOM 1402 C CA . THR A 1 183 ? 2.148 9.775 -21.747 1.00 84.19 183 THR A CA 1
ATOM 1403 C C . THR A 1 183 ? 3.061 8.763 -22.429 1.00 84.19 183 THR A C 1
ATOM 1405 O O . THR A 1 183 ? 3.864 9.136 -23.277 1.00 84.19 183 THR A O 1
ATOM 1408 N N . PHE A 1 184 ? 2.901 7.472 -22.122 1.00 80.50 184 PHE A N 1
ATOM 1409 C CA . PHE A 1 184 ? 3.736 6.382 -22.646 1.00 80.50 184 PHE A CA 1
ATOM 1410 C C . PHE A 1 184 ? 2.980 5.508 -23.651 1.00 80.50 184 PHE A C 1
ATOM 1412 O O . PHE A 1 184 ? 3.234 4.307 -23.765 1.00 80.50 184 PHE A O 1
ATOM 1419 N N . ARG A 1 185 ? 2.025 6.102 -24.381 1.00 73.44 185 ARG A N 1
ATOM 1420 C CA . ARG A 1 185 ? 1.091 5.387 -25.271 1.00 73.44 185 ARG A CA 1
ATOM 1421 C C . ARG A 1 185 ? 1.758 4.540 -26.357 1.00 73.44 185 ARG A C 1
ATOM 1423 O O . ARG A 1 185 ? 1.153 3.576 -26.819 1.00 73.44 185 ARG A O 1
ATOM 1430 N N . PHE A 1 186 ? 2.954 4.938 -26.791 1.00 72.31 186 PHE A N 1
ATOM 1431 C CA . PHE A 1 186 ? 3.706 4.296 -27.872 1.00 72.31 186 PHE A CA 1
ATOM 1432 C C . PHE A 1 186 ? 4.785 3.324 -27.385 1.00 72.31 186 PHE A C 1
ATOM 1434 O O . PHE A 1 186 ? 5.336 2.604 -28.210 1.00 72.31 186 PHE A O 1
ATOM 1441 N N . ASP A 1 187 ? 5.031 3.274 -26.073 1.00 71.88 187 ASP A N 1
ATOM 1442 C CA . ASP A 1 187 ? 6.076 2.448 -25.475 1.00 71.88 187 ASP A CA 1
ATOM 1443 C C . ASP A 1 187 ? 5.424 1.378 -24.583 1.00 71.88 187 ASP A C 1
ATOM 1445 O O . ASP A 1 187 ? 4.856 0.392 -25.049 1.00 71.88 187 ASP A O 1
ATOM 1449 N N . ILE A 1 188 ? 5.443 1.616 -23.276 1.00 68.56 188 ILE A N 1
ATOM 1450 C CA . ILE A 1 188 ? 5.140 0.646 -22.221 1.00 68.56 188 ILE A CA 1
ATOM 1451 C C . ILE A 1 188 ? 3.809 0.917 -21.512 1.00 68.56 188 ILE A C 1
ATOM 1453 O O . ILE A 1 188 ? 3.380 0.138 -20.663 1.00 68.56 188 ILE A O 1
ATOM 1457 N N . GLY A 1 189 ? 3.098 1.991 -21.876 1.00 63.59 189 GLY A N 1
ATOM 1458 C CA . GLY A 1 189 ? 1.874 2.397 -21.182 1.00 63.59 189 GLY A CA 1
ATOM 1459 C C . GLY A 1 189 ? 0.750 1.354 -21.222 1.00 63.59 189 GLY A C 1
ATOM 1460 O O . GLY A 1 189 ? -0.051 1.273 -20.291 1.00 63.59 189 GLY A O 1
ATOM 1461 N N . LYS A 1 190 ? 0.703 0.515 -22.268 1.00 66.12 190 LYS A N 1
ATOM 1462 C CA . LYS A 1 190 ? -0.260 -0.596 -22.371 1.00 66.12 190 LYS A CA 1
ATOM 1463 C C . LYS A 1 190 ? 0.132 -1.831 -21.556 1.00 66.12 190 LYS A C 1
ATOM 1465 O O . LYS A 1 190 ? -0.760 -2.588 -21.188 1.00 66.12 190 LYS A O 1
ATOM 1470 N N . LEU A 1 191 ? 1.419 -2.025 -21.264 1.00 72.94 191 LEU A N 1
ATOM 1471 C CA . LEU A 1 191 ? 1.902 -3.211 -20.551 1.00 72.94 191 LEU A CA 1
ATOM 1472 C C . LEU A 1 191 ? 1.531 -3.170 -19.063 1.00 72.94 191 LEU A C 1
ATOM 1474 O O . LEU A 1 191 ? 1.232 -4.213 -18.482 1.00 72.94 191 LEU A O 1
ATOM 1478 N N . TRP A 1 192 ? 1.450 -1.965 -18.487 1.00 74.75 192 TRP A N 1
ATOM 1479 C CA . TRP A 1 192 ? 1.206 -1.754 -17.055 1.00 74.75 192 TRP A CA 1
ATOM 1480 C C . TRP A 1 192 ? -0.118 -2.348 -16.555 1.00 74.75 192 TRP A C 1
ATOM 1482 O O . TRP A 1 192 ? -0.197 -2.864 -15.443 1.00 74.75 192 TRP A O 1
ATOM 1492 N N . ASP A 1 193 ? -1.168 -2.277 -17.374 1.00 83.44 193 ASP A N 1
ATOM 1493 C CA . ASP A 1 193 ? -2.488 -2.819 -17.047 1.00 83.44 193 ASP A CA 1
ATOM 1494 C C . ASP A 1 193 ? -3.029 -3.651 -18.210 1.00 83.44 193 ASP A C 1
ATOM 1496 O O . ASP A 1 193 ? -4.068 -3.356 -18.809 1.00 83.44 193 ASP A O 1
ATOM 1500 N N . THR A 1 194 ? -2.251 -4.668 -18.580 1.00 78.38 194 THR A N 1
ATOM 1501 C CA . THR A 1 194 ? -2.618 -5.596 -19.650 1.00 78.38 194 THR A CA 1
ATOM 1502 C C . THR A 1 194 ? -3.907 -6.334 -19.275 1.00 78.38 194 THR A C 1
ATOM 1504 O O . THR A 1 194 ? -3.978 -6.994 -18.237 1.00 78.38 194 THR A O 1
ATOM 1507 N N . GLY A 1 195 ? -4.929 -6.236 -20.130 1.00 82.88 195 GLY A N 1
ATOM 1508 C CA . GLY A 1 195 ? -6.245 -6.838 -19.887 1.00 82.88 195 GLY A CA 1
ATOM 1509 C C . GLY A 1 195 ? -7.124 -6.073 -18.891 1.00 82.88 195 GLY A C 1
ATOM 1510 O O . GLY 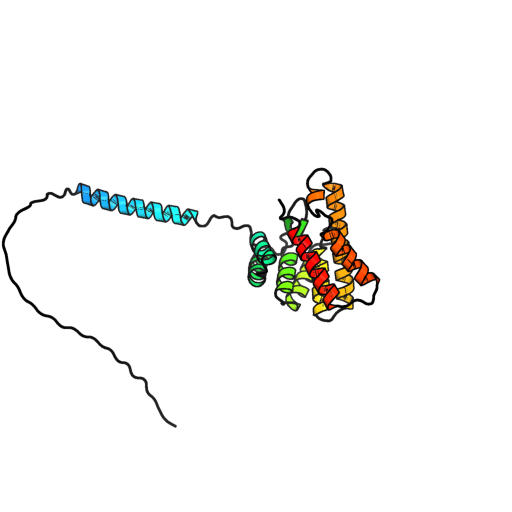A 1 195 ? -8.095 -6.644 -18.397 1.00 82.88 195 GLY A O 1
ATOM 1511 N N . ASP A 1 196 ? -6.784 -4.814 -18.583 1.00 88.81 196 ASP A N 1
ATOM 1512 C CA . ASP A 1 196 ? -7.553 -3.916 -17.707 1.00 88.81 196 ASP A CA 1
ATOM 1513 C C . ASP A 1 196 ? -7.802 -4.481 -16.297 1.00 88.81 196 ASP A C 1
ATOM 1515 O O . ASP A 1 196 ? -8.781 -4.145 -15.633 1.00 88.81 196 ASP A O 1
ATOM 1519 N N . LEU A 1 197 ? -6.938 -5.376 -15.813 1.00 90.00 197 LEU A N 1
ATOM 1520 C CA . LEU A 1 197 ? -7.127 -6.071 -14.540 1.00 90.00 197 LEU A CA 1
ATOM 1521 C C . LEU A 1 197 ? -7.095 -5.121 -13.336 1.00 90.00 197 LEU A C 1
ATOM 1523 O O . LEU A 1 197 ? -7.828 -5.335 -12.369 1.00 90.00 197 LEU A O 1
ATOM 1527 N N . ILE A 1 198 ? -6.242 -4.099 -13.375 1.00 92.44 198 ILE A N 1
ATOM 1528 C CA . ILE A 1 198 ? -6.118 -3.086 -12.328 1.00 92.44 198 ILE A CA 1
ATOM 1529 C C . ILE A 1 198 ? -7.283 -2.098 -12.442 1.00 92.44 198 ILE A C 1
ATOM 1531 O O . ILE A 1 198 ? -7.956 -1.858 -11.439 1.00 92.44 198 ILE A O 1
ATOM 1535 N N . ARG A 1 199 ? -7.585 -1.584 -13.647 1.00 94.69 199 ARG A N 1
ATOM 1536 C CA . ARG A 1 199 ? -8.751 -0.707 -13.879 1.00 94.69 199 ARG A CA 1
ATOM 1537 C C . ARG A 1 199 ? -10.060 -1.355 -13.446 1.00 94.69 199 ARG A C 1
ATOM 1539 O O . ARG A 1 199 ? -10.839 -0.732 -12.731 1.00 94.69 199 ARG A O 1
ATOM 1546 N N . ASN A 1 200 ? -10.295 -2.607 -13.829 1.00 95.44 200 ASN A N 1
ATOM 1547 C CA . ASN A 1 200 ? -11.520 -3.323 -13.481 1.00 95.44 200 ASN A CA 1
ATOM 1548 C C . ASN A 1 200 ? -11.650 -3.516 -11.965 1.00 95.44 200 ASN A C 1
ATOM 1550 O O . ASN A 1 200 ? -12.731 -3.309 -11.419 1.00 95.44 200 ASN A O 1
ATOM 1554 N N . ALA A 1 201 ? -10.554 -3.844 -11.272 1.00 96.31 201 ALA A N 1
ATOM 1555 C CA . ALA A 1 201 ? -10.553 -3.951 -9.813 1.00 96.31 201 ALA A CA 1
ATOM 1556 C C . ALA A 1 201 ? -10.821 -2.597 -9.128 1.00 96.31 201 ALA A C 1
ATOM 1558 O O . ALA A 1 201 ? -11.621 -2.528 -8.197 1.00 96.31 201 ALA A O 1
ATOM 1559 N N . ALA A 1 202 ? -10.211 -1.511 -9.612 1.00 97.31 202 ALA A N 1
ATOM 1560 C CA . ALA A 1 202 ? -10.446 -0.167 -9.087 1.00 97.31 202 ALA A CA 1
ATOM 1561 C C . ALA A 1 202 ? -11.900 0.288 -9.291 1.00 97.31 202 ALA A C 1
ATOM 1563 O O . ALA A 1 202 ? -12.544 0.734 -8.342 1.00 97.31 202 ALA A O 1
ATOM 1564 N N . ASN A 1 203 ? -12.452 0.097 -10.492 1.00 98.00 203 ASN A N 1
ATOM 1565 C CA . ASN A 1 203 ? -13.846 0.426 -10.793 1.00 98.00 203 ASN A CA 1
ATOM 1566 C C . ASN A 1 203 ? -14.831 -0.403 -9.958 1.00 98.00 203 ASN A C 1
ATOM 1568 O O . ASN A 1 203 ? -15.835 0.131 -9.494 1.00 98.00 203 ASN A O 1
ATOM 1572 N N . ALA A 1 204 ? -14.540 -1.685 -9.720 1.00 96.94 204 ALA A N 1
ATOM 1573 C CA . ALA A 1 204 ? -15.359 -2.524 -8.849 1.00 96.94 204 ALA A CA 1
ATOM 1574 C C . ALA A 1 204 ? -15.379 -2.002 -7.402 1.00 96.94 204 ALA A C 1
ATOM 1576 O O . ALA A 1 204 ? -16.449 -1.930 -6.797 1.00 96.94 204 ALA A O 1
ATOM 1577 N N . ASN A 1 205 ? -14.228 -1.582 -6.865 1.00 97.50 205 ASN A N 1
ATOM 1578 C CA . ASN A 1 205 ? -14.149 -0.990 -5.527 1.00 97.50 205 ASN A CA 1
ATOM 1579 C C . ASN A 1 205 ? -14.930 0.326 -5.436 1.00 97.50 205 ASN A C 1
ATOM 1581 O O . ASN A 1 205 ? -15.713 0.503 -4.505 1.00 97.50 205 ASN A O 1
ATOM 1585 N N . LEU A 1 206 ? -14.781 1.220 -6.419 1.00 98.25 206 LEU A N 1
ATOM 1586 C CA . LEU A 1 206 ? -15.532 2.479 -6.455 1.00 98.25 206 LEU A CA 1
ATOM 1587 C C . LEU A 1 206 ? -17.041 2.246 -6.575 1.00 98.25 206 LEU A C 1
ATOM 1589 O O . LEU A 1 206 ? -17.807 2.894 -5.872 1.00 98.25 206 LEU A O 1
ATOM 1593 N N . ALA A 1 207 ? -17.471 1.273 -7.382 1.00 97.38 207 ALA A N 1
ATOM 1594 C CA . ALA A 1 207 ? -18.882 0.912 -7.493 1.00 97.38 207 ALA A CA 1
ATOM 1595 C C . ALA A 1 207 ? -19.448 0.333 -6.183 1.00 97.38 207 ALA A C 1
ATOM 1597 O O . ALA A 1 207 ? -20.621 0.541 -5.877 1.00 97.38 207 ALA A O 1
ATOM 1598 N N . MET A 1 208 ? -18.644 -0.395 -5.394 1.00 95.94 208 MET A N 1
ATOM 1599 C CA . MET A 1 208 ? -19.051 -0.824 -4.049 1.00 95.94 208 MET A CA 1
ATOM 1600 C C . MET A 1 208 ? -19.245 0.377 -3.123 1.00 95.94 208 MET A C 1
ATOM 1602 O O . MET A 1 208 ? -20.275 0.455 -2.457 1.00 95.94 208 MET A O 1
ATOM 1606 N N . ILE A 1 209 ? -18.297 1.319 -3.124 1.00 96.62 209 ILE A N 1
ATOM 1607 C CA . ILE A 1 209 ? -18.354 2.541 -2.311 1.00 96.62 209 ILE A CA 1
ATOM 1608 C C . ILE A 1 209 ? -19.578 3.391 -2.679 1.00 96.62 209 ILE A C 1
ATOM 1610 O O . ILE A 1 209 ? -20.338 3.778 -1.795 1.00 96.62 209 ILE A O 1
ATOM 1614 N N . GLU A 1 210 ? -19.814 3.620 -3.972 1.00 96.31 210 GLU A N 1
ATOM 1615 C CA . GLU A 1 210 ? -20.926 4.432 -4.487 1.00 96.31 210 GLU A CA 1
ATOM 1616 C C . GLU A 1 210 ? -22.300 3.889 -4.069 1.00 96.31 210 GLU A C 1
ATOM 1618 O O . GLU A 1 210 ? -23.216 4.655 -3.775 1.00 96.31 210 GLU A O 1
ATOM 1623 N N . ARG A 1 211 ? -22.448 2.561 -3.973 1.00 93.62 211 ARG A N 1
ATOM 1624 C CA . ARG A 1 211 ? -23.691 1.928 -3.498 1.00 93.62 211 ARG A CA 1
ATOM 1625 C C . ARG A 1 211 ? -23.990 2.204 -2.022 1.00 93.62 211 ARG A C 1
ATOM 1627 O O . ARG A 1 211 ? -25.128 2.006 -1.603 1.00 93.62 211 ARG A O 1
ATOM 1634 N N . GLY A 1 212 ? -22.994 2.587 -1.222 1.00 86.75 212 GLY A N 1
ATOM 1635 C CA . GLY A 1 212 ? -23.139 2.986 0.184 1.00 86.75 212 GLY A CA 1
ATOM 1636 C C . GLY A 1 212 ? -23.478 1.875 1.192 1.00 86.75 212 GLY A C 1
ATOM 1637 O O . GLY A 1 212 ? -23.222 2.054 2.377 1.00 86.75 212 GLY A O 1
ATOM 1638 N N . ASN A 1 213 ? -24.012 0.725 0.760 1.00 83.06 213 ASN A N 1
ATOM 1639 C CA . ASN A 1 213 ? -24.307 -0.435 1.613 1.00 83.06 213 ASN A CA 1
ATOM 1640 C C . ASN A 1 213 ? -23.445 -1.644 1.217 1.00 83.06 213 ASN A C 1
ATOM 1642 O O . ASN A 1 213 ? -23.917 -2.575 0.561 1.00 83.06 213 ASN A O 1
ATOM 1646 N N . PHE A 1 214 ? -22.158 -1.591 1.558 1.00 89.19 214 PHE A N 1
ATOM 1647 C CA . PHE A 1 214 ? -21.174 -2.625 1.238 1.00 89.19 214 PHE A CA 1
ATOM 1648 C C . PHE A 1 214 ? -20.667 -3.339 2.497 1.00 89.19 214 PHE A C 1
ATOM 1650 O O . PHE A 1 214 ? -20.688 -2.799 3.601 1.00 89.19 214 PHE A O 1
ATOM 1657 N N . ASP A 1 215 ? -20.180 -4.564 2.307 1.00 93.44 215 ASP A N 1
ATOM 1658 C CA . ASP A 1 215 ? -19.506 -5.335 3.349 1.00 93.44 215 ASP A CA 1
ATOM 1659 C C . ASP A 1 215 ? -18.062 -4.835 3.533 1.00 93.44 215 ASP A C 1
ATOM 1661 O O . ASP A 1 215 ? -17.271 -4.805 2.587 1.00 93.44 215 ASP A O 1
ATOM 1665 N N . TRP A 1 216 ? -17.712 -4.423 4.752 1.00 94.81 216 TRP A N 1
ATOM 1666 C CA . TRP A 1 216 ? -16.403 -3.848 5.080 1.00 94.81 216 TRP A CA 1
ATOM 1667 C C . TRP A 1 216 ? -15.242 -4.820 4.832 1.00 94.81 216 TRP A C 1
ATOM 1669 O O . TRP A 1 216 ? -14.312 -4.450 4.110 1.00 94.81 216 TRP A O 1
ATOM 1679 N N . PRO A 1 217 ? -15.272 -6.057 5.365 1.00 95.81 217 PRO A N 1
ATOM 1680 C CA . PRO A 1 217 ? -14.350 -7.122 4.982 1.00 95.81 217 PRO A CA 1
ATOM 1681 C C . PRO A 1 217 ? -14.153 -7.272 3.467 1.00 95.81 217 PRO A C 1
ATOM 1683 O O . PRO A 1 217 ? -13.015 -7.393 3.001 1.00 95.81 217 PRO A O 1
ATOM 1686 N N . MET A 1 218 ? -15.236 -7.220 2.687 1.00 96.19 218 MET A N 1
ATOM 1687 C CA . MET A 1 218 ? -15.168 -7.319 1.228 1.00 96.19 218 MET A CA 1
ATOM 1688 C C . MET A 1 218 ? -14.475 -6.105 0.594 1.00 96.19 218 MET A C 1
ATOM 1690 O O . MET A 1 218 ? -13.608 -6.280 -0.265 1.00 96.19 218 MET A O 1
ATOM 1694 N N . LEU A 1 219 ? -14.798 -4.881 1.028 1.00 97.00 219 LEU A N 1
ATOM 1695 C CA . LEU A 1 219 ? -14.146 -3.670 0.516 1.00 97.00 219 LEU A CA 1
ATOM 1696 C C . LEU A 1 219 ? -12.648 -3.655 0.851 1.00 97.00 219 LEU A C 1
ATOM 1698 O O . LEU A 1 219 ? -11.831 -3.348 -0.019 1.00 97.00 219 LEU A O 1
ATOM 1702 N N . VAL A 1 220 ? -12.284 -4.017 2.086 1.00 97.19 220 VAL A N 1
ATOM 1703 C CA . VAL A 1 220 ? -10.889 -4.072 2.551 1.00 97.19 220 VAL A CA 1
ATOM 1704 C C . VAL A 1 220 ? -10.098 -5.088 1.733 1.00 97.19 220 VAL A C 1
ATOM 1706 O O . VAL A 1 220 ? -9.094 -4.726 1.125 1.00 97.19 220 VAL A O 1
ATOM 1709 N N . SER A 1 221 ? -10.577 -6.331 1.647 1.00 97.25 221 SER A N 1
ATOM 1710 C CA . SER A 1 221 ? -9.873 -7.395 0.918 1.00 97.25 221 SER A CA 1
ATOM 1711 C C . SER A 1 221 ? -9.761 -7.111 -0.586 1.00 97.25 221 SER A C 1
ATOM 1713 O O . SER A 1 221 ? -8.702 -7.323 -1.182 1.00 97.25 221 SER A O 1
ATOM 1715 N N . SER A 1 222 ? -10.806 -6.557 -1.209 1.00 97.50 222 SER A N 1
ATOM 1716 C CA . SER A 1 222 ? -10.775 -6.170 -2.629 1.00 97.50 222 SER A CA 1
ATOM 1717 C C . SER A 1 222 ? -9.821 -4.999 -2.894 1.00 97.50 222 SER A C 1
ATOM 1719 O O . SER A 1 222 ? -9.148 -4.952 -3.927 1.00 97.50 222 SER A O 1
ATOM 1721 N N . SER A 1 223 ? -9.705 -4.068 -1.948 1.00 97.94 223 SER A N 1
ATOM 1722 C CA . SER A 1 223 ? -8.761 -2.947 -2.007 1.00 97.94 223 SER A CA 1
ATOM 1723 C C . SER A 1 223 ? -7.308 -3.381 -1.786 1.00 97.94 223 SER A C 1
ATOM 1725 O O . SER A 1 223 ? -6.422 -2.922 -2.507 1.00 97.94 223 SER A O 1
ATOM 1727 N N . GLU A 1 224 ? -7.043 -4.321 -0.873 1.00 97.00 224 GLU A N 1
ATOM 1728 C CA . GLU A 1 224 ? -5.717 -4.941 -0.719 1.00 97.00 224 GLU A CA 1
ATOM 1729 C C . GLU A 1 224 ? -5.295 -5.673 -2.003 1.00 97.00 224 GLU A C 1
ATOM 1731 O O . GLU A 1 224 ? -4.165 -5.525 -2.477 1.00 97.00 224 GLU A O 1
ATOM 1736 N N . ALA A 1 225 ? -6.220 -6.421 -2.616 1.00 95.56 225 ALA A N 1
ATOM 1737 C CA . ALA A 1 225 ? -5.975 -7.113 -3.877 1.00 95.56 225 ALA A CA 1
ATOM 1738 C C . ALA A 1 225 ? -5.673 -6.137 -5.026 1.00 95.56 225 ALA A C 1
ATOM 1740 O O . ALA A 1 225 ? -4.758 -6.389 -5.815 1.00 95.56 225 ALA A O 1
ATOM 1741 N N . LEU A 1 226 ? -6.400 -5.017 -5.114 1.00 96.06 226 LEU A N 1
ATOM 1742 C CA . LEU A 1 226 ? -6.107 -3.935 -6.057 1.00 96.06 226 LEU A CA 1
ATOM 1743 C C . LEU A 1 226 ? -4.686 -3.395 -5.855 1.00 96.06 226 LEU A C 1
ATOM 1745 O O . LEU A 1 226 ? -3.916 -3.334 -6.816 1.00 96.06 226 LEU A O 1
ATOM 1749 N N . ALA A 1 227 ? -4.323 -3.048 -4.618 1.00 94.25 227 ALA A N 1
ATOM 1750 C CA . ALA A 1 227 ? -3.019 -2.470 -4.309 1.00 94.25 227 ALA A CA 1
ATOM 1751 C C . ALA A 1 227 ? -1.867 -3.420 -4.687 1.00 94.25 227 ALA A C 1
ATOM 1753 O O . ALA A 1 227 ? -0.870 -3.002 -5.276 1.00 94.25 227 ALA A O 1
ATOM 1754 N N . MET A 1 228 ? -2.031 -4.722 -4.430 1.00 91.56 228 MET A N 1
ATOM 1755 C CA . MET A 1 228 ? -1.047 -5.742 -4.805 1.00 91.56 228 MET A CA 1
ATOM 1756 C C . MET A 1 228 ? -0.972 -5.989 -6.315 1.00 91.56 228 MET A C 1
ATOM 1758 O O . MET A 1 228 ? 0.115 -6.246 -6.835 1.00 91.56 228 MET A O 1
ATOM 1762 N N . ARG A 1 229 ? -2.092 -5.903 -7.046 1.00 91.12 229 ARG A N 1
ATOM 1763 C CA . ARG A 1 229 ? -2.082 -5.957 -8.521 1.00 91.12 229 ARG A CA 1
ATOM 1764 C C . ARG A 1 229 ? -1.327 -4.771 -9.101 1.00 91.12 229 ARG A C 1
ATOM 1766 O O . ARG A 1 229 ? -0.486 -4.969 -9.971 1.00 91.12 229 ARG A O 1
ATOM 1773 N N . PHE A 1 230 ? -1.581 -3.573 -8.580 1.00 89.06 230 PHE A N 1
ATOM 1774 C CA . PHE A 1 230 ? -0.871 -2.366 -8.984 1.00 89.06 230 PHE A CA 1
ATOM 1775 C C . PHE A 1 230 ? 0.636 -2.480 -8.717 1.00 89.06 230 PHE A C 1
ATOM 1777 O O . PHE A 1 230 ? 1.439 -2.196 -9.601 1.00 89.06 230 PHE A O 1
ATOM 1784 N N . GLU A 1 231 ? 1.022 -3.000 -7.547 1.00 86.88 231 GLU A N 1
ATOM 1785 C CA . GLU A 1 231 ? 2.424 -3.271 -7.213 1.00 86.88 231 GLU A CA 1
ATOM 1786 C C . GLU A 1 231 ? 3.067 -4.281 -8.182 1.00 86.88 231 GLU A C 1
ATOM 1788 O O . GLU A 1 231 ? 4.211 -4.123 -8.607 1.00 86.88 231 GLU A O 1
ATOM 1793 N N . ARG A 1 232 ? 2.345 -5.332 -8.576 1.00 84.81 232 ARG A N 1
ATOM 1794 C CA . ARG A 1 232 ? 2.873 -6.372 -9.475 1.00 84.81 232 ARG A CA 1
ATOM 1795 C C . ARG A 1 232 ? 2.857 -5.987 -10.951 1.00 84.81 232 ARG A C 1
ATOM 1797 O O . ARG A 1 232 ? 3.627 -6.580 -11.698 1.00 84.81 232 ARG A O 1
ATOM 1804 N N . GLY A 1 233 ? 2.040 -5.014 -11.361 1.00 73.75 233 GLY A N 1
ATOM 1805 C CA . GLY A 1 233 ? 1.836 -4.632 -12.767 1.00 73.75 233 GLY A CA 1
ATOM 1806 C C . GLY A 1 233 ? 3.119 -4.290 -13.534 1.00 73.75 233 GLY A C 1
ATOM 1807 O O . GLY A 1 233 ? 3.172 -4.461 -14.744 1.00 73.75 233 GLY A O 1
ATOM 1808 N N . TRP A 1 234 ? 4.185 -3.901 -12.829 1.00 64.12 234 TRP A N 1
ATOM 1809 C CA . TRP A 1 234 ? 5.506 -3.633 -13.406 1.00 64.12 234 TRP A CA 1
ATOM 1810 C C . TRP A 1 234 ? 6.359 -4.889 -13.706 1.00 64.12 234 TRP A C 1
ATOM 1812 O O . TRP A 1 234 ? 7.277 -4.821 -14.509 1.00 64.12 234 TRP A O 1
ATOM 1822 N N . LYS A 1 235 ? 6.114 -6.046 -13.071 1.00 54.28 235 LYS A N 1
ATOM 1823 C CA . LYS A 1 235 ? 7.036 -7.210 -13.121 1.00 54.28 235 LYS A CA 1
ATOM 1824 C C . LYS A 1 235 ? 6.869 -8.100 -14.370 1.00 54.28 235 LYS A C 1
ATOM 1826 O O . LYS A 1 235 ? 7.525 -9.128 -14.455 1.00 54.28 235 LYS A O 1
ATOM 1831 N N . ASN A 1 236 ? 5.995 -7.745 -15.313 1.00 42.66 236 ASN A N 1
ATOM 1832 C CA . ASN A 1 236 ? 5.785 -8.517 -16.548 1.00 42.66 236 ASN A CA 1
ATOM 1833 C C . ASN A 1 236 ? 6.760 -8.135 -17.688 1.00 42.66 236 ASN A C 1
ATOM 1835 O O . ASN A 1 236 ? 6.465 -8.427 -18.846 1.00 42.66 236 ASN A O 1
ATOM 1839 N N . GLU A 1 237 ? 7.892 -7.500 -17.365 1.00 37.88 237 GLU A N 1
ATOM 1840 C CA . GLU A 1 237 ? 9.028 -7.254 -18.270 1.00 37.88 237 GLU A CA 1
ATOM 1841 C C . GLU A 1 237 ? 10.212 -8.172 -17.937 1.00 37.88 237 GLU A C 1
ATOM 1843 O O . GLU A 1 237 ? 10.555 -8.289 -16.735 1.00 37.88 237 GLU A O 1
#

Foldseek 3Di:
DDDDDDDDDDDDDDDDDDDDDDDDDDDDPPPPDPVVVVVVVVVVVVVVVVVVVVVVVVVPPCPDQLQNQLLVCVLVLVLVSNLVSLVVVCVVPVQDWDAAPPGQTDGSLLSNLLSCVSVVVLVSSLVSLVVRVVPPDDPHQSLSSLLSNLLSCVVVPNPVSNLVSNLSSLVSLVVVLVCLCVVQVPHCSCQLQPPVPLVVLSVVLNVQSVVVDHDSVVSSVSSVVSSSSNSCSRVPD

Radius of gyration: 32.24 Å; chains: 1; bounding box: 92×75×82 Å